Protein AF-A0A6A3IY07-F1 (afdb_monomer)

Secondary structure (DSSP, 8-state):
--------PPPPTT------HHHHHHHHHHHHHHHHTT----HHHHHTSTT-GGGTT-HHHHHHHHHHHHHHHHHHHHHHHHHHTT-PPPPHHHHHHHHHHHHHHHHHHHHHHHHHHHHHHHHHHHHHHHHHHHHHHHHHHHHHHHHHHHHHHHHHHHHHHHHHHHHHHHHHHHHHHHHHHHHHHHHHHHHHHHHHHHHHHHHHHHHHHHHHHHHHHHHHHHHHHHHHHHTTS--

Structure (mmCIF, N/CA/C/O backbone):
data_AF-A0A6A3IY07-F1
#
_entry.id   AF-A0A6A3IY07-F1
#
loop_
_atom_site.group_PDB
_atom_site.id
_atom_site.type_symbol
_atom_site.label_atom_id
_atom_site.label_alt_id
_atom_site.label_comp_id
_atom_site.label_asym_id
_atom_site.label_entity_id
_atom_site.label_seq_id
_atom_site.pdbx_PDB_ins_code
_atom_site.Cartn_x
_atom_site.Cartn_y
_atom_site.Cartn_z
_atom_site.occupancy
_atom_site.B_iso_or_equiv
_atom_site.auth_seq_id
_atom_site.auth_comp_id
_atom_site.auth_asym_id
_atom_site.auth_atom_id
_atom_site.pdbx_PDB_model_num
ATOM 1 N N . MET A 1 1 ? -24.218 -18.122 -49.625 1.00 41.34 1 MET A N 1
ATOM 2 C CA . MET A 1 1 ? -23.625 -17.189 -48.641 1.00 41.34 1 MET A CA 1
ATOM 3 C C . MET A 1 1 ? -23.404 -15.844 -49.320 1.00 41.34 1 MET A C 1
ATOM 5 O O . MET A 1 1 ? -22.608 -15.768 -50.244 1.00 41.34 1 MET A O 1
ATOM 9 N N . LYS A 1 2 ? -24.182 -14.811 -48.967 1.00 44.53 2 LYS A N 1
ATOM 10 C CA . LYS A 1 2 ? -24.020 -13.457 -49.525 1.00 44.53 2 LYS A CA 1
ATOM 11 C C . LYS A 1 2 ? -22.866 -12.767 -48.794 1.00 44.53 2 LYS A C 1
ATOM 13 O O . LYS A 1 2 ? -22.960 -12.545 -47.593 1.00 44.53 2 LYS A O 1
ATOM 18 N N . GLY A 1 3 ? -21.788 -12.464 -49.518 1.00 47.22 3 GLY A N 1
ATOM 19 C CA . GLY A 1 3 ? -20.646 -11.711 -49.005 1.00 47.22 3 GLY A CA 1
ATOM 20 C C . GLY A 1 3 ? -21.067 -10.300 -48.599 1.00 47.22 3 GLY A C 1
ATOM 21 O O . GLY A 1 3 ? -21.489 -9.504 -49.438 1.00 47.22 3 GLY A O 1
ATOM 22 N N . GLY A 1 4 ? -20.984 -10.010 -47.302 1.00 44.88 4 GLY A N 1
ATOM 23 C CA . GLY A 1 4 ? -21.231 -8.682 -46.758 1.00 44.88 4 GLY A CA 1
ATOM 24 C C . GLY A 1 4 ? -20.175 -7.697 -47.252 1.00 44.88 4 GLY A C 1
ATOM 25 O O . GLY A 1 4 ? -18.976 -7.911 -47.072 1.00 44.88 4 GLY A O 1
ATOM 26 N N . LYS A 1 5 ? -20.624 -6.605 -47.875 1.00 55.22 5 LYS A N 1
ATOM 27 C CA . LYS A 1 5 ? -19.784 -5.440 -48.166 1.00 55.22 5 LYS A CA 1
ATOM 28 C C . LYS A 1 5 ? -19.287 -4.873 -46.835 1.00 55.22 5 LYS A C 1
ATOM 30 O O . LYS A 1 5 ? -20.100 -4.468 -46.008 1.00 55.22 5 LYS A O 1
ATOM 35 N N . ARG A 1 6 ? -17.967 -4.842 -46.630 1.00 54.41 6 ARG A N 1
ATOM 36 C CA . ARG A 1 6 ? -17.357 -4.136 -45.497 1.00 54.41 6 ARG A CA 1
ATOM 37 C C . ARG A 1 6 ? -17.674 -2.650 -45.641 1.00 54.41 6 ARG A C 1
ATOM 39 O O . ARG A 1 6 ? -17.263 -2.016 -46.610 1.00 54.41 6 ARG A O 1
ATOM 46 N N . GLN A 1 7 ? -18.446 -2.117 -44.704 1.00 53.59 7 GLN A N 1
ATOM 47 C CA . GLN A 1 7 ? -18.697 -0.690 -44.596 1.00 53.59 7 GLN A CA 1
ATOM 48 C C . GLN A 1 7 ? -17.398 -0.040 -44.106 1.00 53.59 7 GLN A C 1
ATOM 50 O O . GLN A 1 7 ? -16.943 -0.322 -43.001 1.00 53.59 7 GLN A O 1
ATOM 55 N N . VAL A 1 8 ? -16.761 0.771 -44.956 1.00 50.94 8 VAL A N 1
ATOM 56 C CA . VAL A 1 8 ? -15.608 1.593 -44.567 1.00 50.94 8 VAL A CA 1
ATOM 57 C C . VAL A 1 8 ? -16.132 2.601 -43.543 1.00 50.94 8 VAL A C 1
ATOM 59 O O . VAL A 1 8 ? -16.950 3.459 -43.882 1.00 50.94 8 VAL A O 1
ATOM 62 N N . GLY A 1 9 ? -15.779 2.407 -42.272 1.00 53.50 9 GLY A N 1
ATOM 63 C CA . GLY A 1 9 ? -16.261 3.233 -41.169 1.00 53.50 9 GLY A CA 1
ATOM 64 C C . GLY A 1 9 ? -15.874 4.698 -41.370 1.00 53.50 9 GLY A C 1
ATOM 65 O O . GLY A 1 9 ? -14.751 4.998 -41.767 1.00 53.50 9 GLY A O 1
ATOM 66 N N . LYS A 1 10 ? -16.813 5.615 -41.114 1.00 59.75 10 LYS A N 1
ATOM 67 C CA . LYS A 1 10 ? -16.504 7.047 -41.005 1.00 59.75 10 LYS A CA 1
ATOM 68 C C . LYS A 1 10 ? -15.680 7.267 -39.732 1.00 59.75 10 LYS A C 1
ATOM 70 O O . LYS A 1 10 ? -16.022 6.695 -38.699 1.00 59.75 10 LYS A O 1
ATOM 75 N N . ARG A 1 11 ? -14.626 8.086 -39.821 1.00 61.28 11 ARG A N 1
ATOM 76 C CA . ARG A 1 11 ? -13.773 8.462 -38.680 1.00 61.28 11 ARG A CA 1
ATOM 77 C C . ARG A 1 11 ? -14.618 9.036 -37.543 1.00 61.28 11 ARG A C 1
ATOM 79 O O . ARG A 1 11 ? -15.567 9.784 -37.791 1.00 61.28 11 ARG A O 1
ATOM 86 N N . SER A 1 12 ? -14.271 8.672 -36.312 1.00 54.44 12 SER A N 1
ATOM 87 C CA . SER A 1 12 ? -14.876 9.260 -35.120 1.00 54.44 12 SER A CA 1
ATOM 88 C C . SER A 1 12 ? -14.315 10.672 -34.920 1.00 54.44 12 SER A C 1
ATOM 90 O O . SER A 1 12 ? -13.171 10.947 -35.279 1.00 54.44 12 SER A O 1
ATOM 92 N N . SER A 1 13 ? -15.094 11.593 -34.351 1.00 55.44 13 SER A N 1
ATOM 93 C CA . SER A 1 13 ? -14.688 12.996 -34.150 1.00 55.44 13 SER A CA 1
ATOM 94 C C . SER A 1 13 ? -13.501 13.191 -33.186 1.00 55.44 13 SER A C 1
ATOM 96 O O . SER A 1 13 ? -13.111 14.328 -32.940 1.00 55.44 13 SER A O 1
ATOM 98 N N . GLY A 1 14 ? -12.944 12.108 -32.627 1.00 55.06 14 GLY A N 1
ATOM 99 C CA . GLY A 1 14 ? -11.769 12.109 -31.750 1.00 55.06 14 GLY A CA 1
ATOM 100 C C . GLY A 1 14 ? -10.479 11.579 -32.390 1.00 55.06 14 GLY A C 1
ATOM 101 O O . GLY A 1 14 ? -9.423 11.661 -31.762 1.00 55.06 14 GLY A O 1
ATOM 102 N N . ASP A 1 15 ? -10.523 11.052 -33.619 1.00 62.88 15 ASP A N 1
ATOM 103 C CA . ASP A 1 15 ? -9.331 10.507 -34.278 1.00 62.88 15 ASP A CA 1
ATOM 104 C C . ASP A 1 15 ? -8.425 11.638 -34.780 1.00 62.88 15 ASP A C 1
ATOM 106 O O . ASP A 1 15 ? -8.825 12.431 -35.633 1.00 62.88 15 ASP A O 1
ATOM 110 N N . LYS A 1 16 ? -7.175 11.702 -34.305 1.00 70.38 16 LYS A N 1
ATOM 111 C CA . LYS A 1 16 ? -6.190 12.698 -34.764 1.00 70.38 16 LYS A CA 1
ATOM 112 C C . LYS A 1 16 ? -5.834 12.456 -36.235 1.00 70.38 16 LYS A C 1
ATOM 114 O O . LYS A 1 16 ? -5.633 11.316 -36.644 1.00 70.38 16 LYS A O 1
ATOM 119 N N . PHE A 1 17 ? -5.719 13.519 -37.031 1.00 73.44 17 PHE A N 1
ATOM 120 C CA . PHE A 1 17 ? -5.210 13.422 -38.401 1.00 73.44 17 PHE A CA 1
ATOM 121 C C . PHE A 1 17 ? -3.735 13.005 -38.351 1.00 73.44 17 PHE A C 1
ATOM 123 O O . PHE A 1 17 ? -2.871 13.783 -37.946 1.00 73.44 17 PHE A O 1
ATOM 130 N N . GLN A 1 18 ? -3.437 11.758 -38.709 1.00 79.75 18 GLN A N 1
ATOM 131 C CA . GLN A 1 18 ? -2.078 11.225 -38.757 1.00 79.75 18 GLN A CA 1
ATOM 132 C C . GLN A 1 18 ? -1.704 10.887 -40.194 1.00 79.75 18 GLN A C 1
ATOM 134 O O . GLN A 1 18 ? -2.526 10.400 -40.967 1.00 79.75 18 GLN A O 1
ATOM 139 N N . LEU A 1 19 ? -0.455 11.167 -40.551 1.00 81.38 19 LEU A N 1
ATOM 140 C CA . LEU A 1 19 ? 0.110 10.750 -41.823 1.00 81.38 19 LEU A CA 1
ATOM 141 C C . LEU A 1 19 ? 0.824 9.422 -41.600 1.00 81.38 19 LEU A C 1
ATOM 143 O O . LEU A 1 19 ? 1.686 9.316 -40.730 1.00 81.38 19 LEU A O 1
ATOM 147 N N . SER A 1 20 ? 0.464 8.405 -42.376 1.00 84.12 20 SER A N 1
ATOM 148 C CA . SER A 1 20 ? 1.274 7.192 -42.452 1.00 84.12 20 SER A CA 1
ATOM 149 C C . SER A 1 20 ? 2.607 7.495 -43.158 1.00 84.12 20 SER A C 1
ATOM 151 O O . SER A 1 20 ? 2.698 8.482 -43.897 1.00 84.12 20 SER A O 1
ATOM 153 N N . PRO A 1 21 ? 3.634 6.637 -43.011 1.00 84.19 21 PRO A N 1
ATOM 154 C CA . PRO A 1 21 ? 4.915 6.808 -43.703 1.00 84.19 21 PRO A CA 1
ATOM 155 C C . PRO A 1 21 ? 4.772 7.006 -45.222 1.00 84.19 21 PRO A C 1
ATOM 157 O O . PRO A 1 21 ? 5.344 7.932 -45.788 1.00 84.19 21 PRO A O 1
ATOM 160 N N . SER A 1 22 ? 3.905 6.224 -45.871 1.00 83.50 22 SER A N 1
ATOM 161 C CA . SER A 1 22 ? 3.616 6.356 -47.306 1.00 83.50 22 SER A CA 1
ATOM 162 C C . SER A 1 22 ? 2.928 7.675 -47.682 1.00 83.50 22 SER A C 1
ATOM 164 O O . SER A 1 22 ? 3.114 8.186 -48.785 1.00 83.50 22 SER A O 1
ATOM 166 N N . LEU A 1 23 ? 2.137 8.266 -46.779 1.00 86.38 23 LEU A N 1
ATOM 167 C CA . LEU A 1 23 ? 1.541 9.584 -47.005 1.00 86.38 23 LEU A CA 1
ATOM 168 C C . LEU A 1 23 ? 2.558 10.704 -46.822 1.00 86.38 23 LEU A C 1
ATOM 170 O O . LEU A 1 23 ? 2.500 11.687 -47.560 1.00 86.38 23 LEU A O 1
ATOM 174 N N . PHE A 1 24 ? 3.514 10.549 -45.904 1.00 87.94 24 PHE A N 1
ATOM 175 C CA . PHE A 1 24 ? 4.626 11.488 -45.775 1.00 87.94 24 PHE A CA 1
ATOM 176 C C . PHE A 1 24 ? 5.464 11.569 -47.051 1.00 87.94 24 PHE A C 1
ATOM 178 O O . PHE A 1 24 ? 5.826 12.675 -47.439 1.00 87.94 24 PHE A O 1
ATOM 185 N N . GLU A 1 25 ? 5.709 10.454 -47.742 1.00 87.69 25 GLU A N 1
ATOM 186 C CA . GLU A 1 25 ? 6.426 10.448 -49.027 1.00 87.69 25 GLU A CA 1
ATOM 187 C C . GLU A 1 25 ? 5.684 11.256 -50.100 1.00 87.69 25 GLU A C 1
ATOM 189 O O . GLU A 1 25 ? 6.234 12.186 -50.693 1.00 87.69 25 GLU A O 1
ATOM 194 N N . VAL A 1 26 ? 4.388 10.983 -50.287 1.00 88.44 26 VAL A N 1
ATOM 195 C CA . VAL A 1 26 ? 3.561 11.708 -51.265 1.00 88.44 26 VAL A CA 1
ATOM 196 C C . VAL A 1 26 ? 3.466 13.196 -50.909 1.00 88.44 26 VAL A C 1
ATOM 198 O O . VAL A 1 26 ? 3.469 14.053 -51.798 1.00 88.44 26 VAL A O 1
ATOM 201 N N . PHE A 1 27 ? 3.398 13.531 -49.619 1.00 90.50 27 PHE A N 1
ATOM 202 C CA . PHE A 1 27 ? 3.428 14.918 -49.166 1.00 90.50 27 PHE A CA 1
ATOM 203 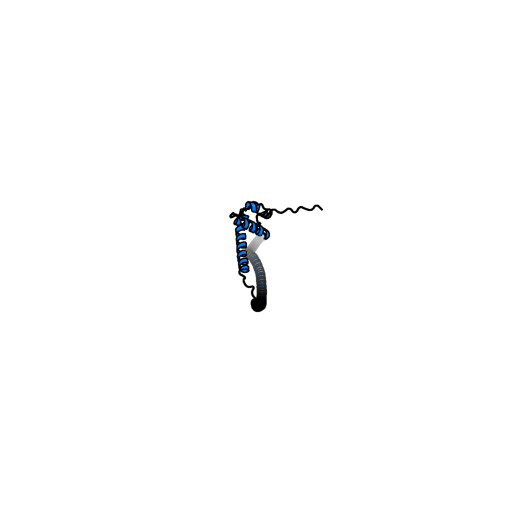C C . PHE A 1 27 ? 4.795 15.560 -49.439 1.00 90.50 27 PHE A C 1
ATOM 205 O O . PHE A 1 27 ? 4.846 16.659 -49.987 1.00 90.50 27 PHE A O 1
ATOM 212 N N . ALA A 1 28 ? 5.901 14.879 -49.138 1.00 91.00 28 ALA A N 1
ATOM 213 C CA . ALA A 1 28 ? 7.256 15.358 -49.400 1.00 91.00 28 ALA A CA 1
ATOM 214 C C . ALA A 1 28 ? 7.456 15.701 -50.880 1.00 91.00 28 ALA A C 1
ATOM 216 O O . ALA A 1 28 ? 7.975 16.773 -51.195 1.00 91.00 28 ALA A O 1
ATOM 217 N N . ASP A 1 29 ? 6.975 14.855 -51.791 1.00 90.75 29 ASP A N 1
ATOM 218 C CA . ASP A 1 29 ? 7.074 15.090 -53.232 1.00 90.75 29 ASP A CA 1
ATOM 219 C C . ASP A 1 29 ? 6.251 16.296 -53.687 1.00 90.75 29 ASP A C 1
ATOM 221 O O . ASP A 1 29 ? 6.720 17.126 -54.470 1.00 90.75 29 ASP A O 1
ATOM 225 N N . ARG A 1 30 ? 5.030 16.445 -53.163 1.00 89.38 30 ARG A N 1
ATOM 226 C CA . ARG A 1 30 ? 4.169 17.603 -53.449 1.00 89.38 30 ARG A CA 1
ATOM 227 C C . ARG A 1 30 ? 4.746 18.892 -52.879 1.00 89.38 30 ARG A C 1
ATOM 229 O O . ARG A 1 30 ? 4.717 19.923 -53.550 1.00 89.38 30 ARG A O 1
ATOM 236 N N . TYR A 1 31 ? 5.305 18.821 -51.677 1.00 91.44 31 TYR A N 1
ATOM 237 C CA . TYR A 1 31 ? 6.001 19.916 -51.022 1.00 91.44 31 TYR A CA 1
ATOM 238 C C . TYR A 1 31 ? 7.234 20.345 -51.826 1.00 91.44 31 TYR A C 1
ATOM 240 O O . TYR A 1 31 ? 7.384 21.526 -52.141 1.00 91.44 31 TYR A O 1
ATOM 248 N N . ARG A 1 32 ? 8.068 19.387 -52.247 1.00 90.62 32 ARG A N 1
ATOM 249 C CA . ARG A 1 32 ? 9.242 19.623 -53.097 1.00 90.62 32 ARG A CA 1
ATOM 250 C C . ARG A 1 32 ? 8.844 20.246 -54.435 1.00 90.62 32 ARG A C 1
ATOM 252 O O . ARG A 1 32 ? 9.410 21.263 -54.821 1.00 90.62 32 ARG A O 1
ATOM 259 N N . ALA A 1 33 ? 7.832 19.700 -55.109 1.00 90.94 33 ALA A N 1
ATOM 260 C CA . ALA A 1 33 ? 7.342 20.225 -56.384 1.00 90.94 33 ALA A CA 1
ATOM 261 C C . ALA A 1 33 ? 6.811 21.665 -56.266 1.00 90.94 33 ALA A C 1
ATOM 263 O O . ALA A 1 33 ? 7.105 22.500 -57.120 1.00 90.94 33 ALA A O 1
ATOM 264 N N . ALA A 1 34 ? 6.070 21.979 -55.197 1.00 91.62 34 ALA A N 1
ATOM 265 C CA . ALA A 1 34 ? 5.580 23.332 -54.942 1.00 91.62 34 ALA A CA 1
ATOM 266 C C . ALA A 1 34 ? 6.733 24.318 -54.704 1.00 91.62 34 ALA A C 1
ATOM 268 O O . ALA A 1 34 ? 6.764 25.389 -55.313 1.00 91.62 34 ALA A O 1
ATOM 269 N N . ARG A 1 35 ? 7.723 23.933 -53.887 1.00 90.19 35 ARG A N 1
ATOM 270 C CA . ARG A 1 35 ? 8.909 24.758 -53.614 1.00 90.19 35 ARG A CA 1
ATOM 271 C C . ARG A 1 35 ? 9.765 24.982 -54.858 1.00 90.19 35 ARG A C 1
ATOM 273 O O . ARG A 1 35 ? 10.161 26.119 -55.092 1.00 90.19 35 ARG A O 1
ATOM 280 N N . ASN A 1 36 ? 9.964 23.956 -55.686 1.00 91.50 36 ASN A N 1
ATOM 281 C CA . ASN A 1 36 ? 10.674 24.071 -56.966 1.00 91.50 36 ASN A CA 1
ATOM 282 C C . ASN A 1 36 ? 9.962 25.016 -57.945 1.00 91.50 36 ASN A C 1
ATOM 284 O O . ASN A 1 36 ? 10.606 25.673 -58.753 1.00 91.50 36 ASN A O 1
ATOM 288 N N . ALA A 1 37 ? 8.635 25.111 -57.859 1.00 92.44 37 ALA A N 1
ATOM 289 C CA . ALA A 1 37 ? 7.838 26.056 -58.634 1.00 92.44 37 ALA A CA 1
ATOM 290 C C . ALA A 1 37 ? 7.717 27.445 -57.975 1.00 92.44 37 ALA A C 1
ATOM 292 O O . ALA A 1 37 ? 6.937 28.267 -58.455 1.00 92.44 37 ALA A O 1
ATOM 293 N N . HIS A 1 38 ? 8.431 27.697 -56.869 1.00 89.88 38 HIS A N 1
ATOM 294 C CA . HIS A 1 38 ? 8.332 28.906 -56.042 1.00 89.88 38 HIS A CA 1
ATOM 295 C C . HIS A 1 38 ? 6.897 29.232 -55.587 1.00 89.88 38 HIS A C 1
ATOM 297 O O . HIS A 1 38 ? 6.496 30.392 -55.508 1.00 89.88 38 HIS A O 1
ATOM 303 N N . LYS A 1 39 ? 6.108 28.197 -55.277 1.00 91.56 39 LYS A N 1
ATOM 304 C CA . LYS A 1 39 ? 4.710 28.299 -54.833 1.00 91.56 39 LYS A CA 1
ATOM 305 C C . LYS A 1 39 ? 4.496 27.613 -53.481 1.00 91.56 39 LYS A C 1
ATOM 307 O O . LYS A 1 39 ? 5.292 26.781 -53.044 1.00 91.56 39 LYS A O 1
ATOM 312 N N . GLY A 1 40 ? 3.404 27.977 -52.808 1.00 86.94 40 GLY A N 1
ATOM 313 C CA . GLY A 1 40 ? 2.905 27.247 -51.640 1.00 86.94 40 GLY A CA 1
ATOM 314 C C . GLY A 1 40 ? 2.283 25.906 -52.037 1.00 86.94 40 GLY A C 1
ATOM 315 O O . GLY A 1 40 ? 1.873 25.723 -53.185 1.00 86.94 40 GLY A O 1
ATOM 316 N N . VAL A 1 41 ? 2.211 24.965 -51.093 1.00 89.19 41 VAL A N 1
ATOM 317 C CA . VAL A 1 41 ? 1.507 23.695 -51.319 1.00 89.19 41 VAL A CA 1
ATOM 318 C C . VAL A 1 41 ? 0.008 23.962 -51.413 1.00 89.19 41 VAL A C 1
ATOM 320 O O . VAL A 1 41 ? -0.580 24.608 -50.548 1.00 89.19 41 VAL A O 1
ATOM 323 N N . ASP A 1 42 ? -0.610 23.445 -52.469 1.00 89.25 42 ASP A N 1
ATOM 324 C CA . ASP A 1 42 ? -2.056 23.481 -52.655 1.00 89.25 42 ASP A CA 1
ATOM 325 C C . ASP A 1 42 ? -2.712 22.382 -51.803 1.00 89.25 42 ASP A C 1
ATOM 327 O O . ASP A 1 42 ? -2.877 21.239 -52.238 1.00 89.25 42 ASP A O 1
ATOM 331 N N . TYR A 1 43 ? -3.028 22.724 -50.552 1.00 87.81 43 TYR A N 1
ATOM 332 C CA . TYR A 1 43 ? -3.605 21.802 -49.568 1.00 87.81 43 TYR A CA 1
ATOM 333 C C . TYR A 1 43 ? -4.997 21.300 -49.950 1.00 87.81 43 TYR A C 1
ATOM 335 O O . TYR A 1 43 ? -5.331 20.157 -49.654 1.00 87.81 43 TYR A O 1
ATOM 343 N N . GLN A 1 44 ? -5.777 22.117 -50.657 1.00 84.25 44 GLN A N 1
ATOM 344 C CA . GLN A 1 44 ? -7.108 21.750 -51.135 1.00 84.25 44 GLN A CA 1
ATOM 345 C C . GLN A 1 44 ? -7.019 20.711 -52.257 1.00 84.25 44 GLN A C 1
ATOM 347 O O . GLN A 1 44 ? -7.758 19.724 -52.304 1.00 84.25 44 GLN A O 1
ATOM 352 N N . ARG A 1 45 ? -6.057 20.881 -53.165 1.00 84.81 45 ARG A N 1
ATOM 353 C CA . ARG A 1 45 ? -5.781 19.869 -54.182 1.00 84.81 45 ARG A CA 1
ATOM 354 C C . ARG A 1 45 ? -5.120 18.624 -53.594 1.00 84.81 45 ARG A C 1
ATOM 356 O O . ARG A 1 45 ? -5.360 17.529 -54.093 1.00 84.81 45 ARG A O 1
ATOM 363 N N . LEU A 1 46 ? -4.309 18.763 -52.545 1.00 83.88 46 LEU A N 1
ATOM 364 C CA . LEU A 1 46 ? -3.701 17.632 -51.845 1.00 83.88 46 LEU A CA 1
ATOM 365 C C . LEU A 1 46 ? -4.769 16.770 -51.157 1.00 83.88 46 LEU A C 1
ATOM 367 O O . LEU A 1 46 ? -4.798 15.562 -51.389 1.00 83.88 46 LEU A O 1
ATOM 371 N N . SER A 1 47 ? -5.684 17.389 -50.405 1.00 81.44 47 SER A N 1
ATOM 372 C CA . SER A 1 47 ? -6.755 16.723 -49.645 1.00 81.44 47 SER A CA 1
ATOM 373 C C . SER A 1 47 ? -7.790 16.007 -50.524 1.00 81.44 47 SER A C 1
ATOM 375 O O . SER A 1 47 ? -8.500 15.109 -50.076 1.00 81.44 47 SER A O 1
ATOM 377 N N . THR A 1 48 ? -7.867 16.373 -51.805 1.00 80.00 48 THR A N 1
ATOM 3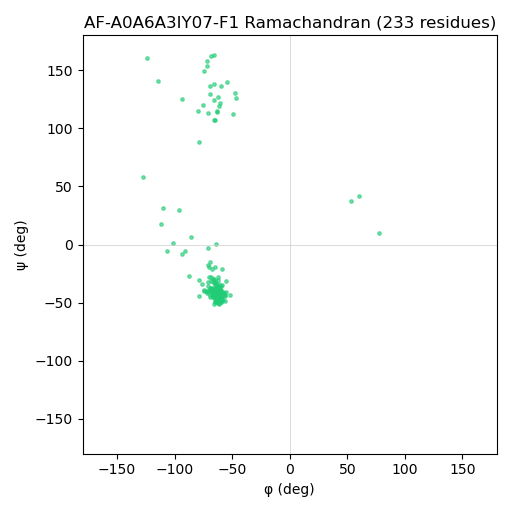78 C CA . THR A 1 48 ? -8.753 15.737 -52.791 1.00 80.00 48 THR A CA 1
ATOM 379 C C . THR A 1 48 ? -8.101 14.570 -53.534 1.00 80.00 48 THR A C 1
ATOM 381 O O . THR A 1 48 ? -8.777 13.868 -54.291 1.00 80.00 48 THR A O 1
ATOM 384 N N . THR A 1 49 ? -6.807 14.311 -53.315 1.00 81.50 49 THR A N 1
ATOM 385 C CA . THR A 1 49 ? -6.138 13.141 -53.893 1.00 81.50 49 THR A CA 1
ATOM 386 C C . THR A 1 49 ? -6.591 11.840 -53.230 1.00 81.50 49 THR A C 1
ATOM 388 O O . THR A 1 49 ? -6.959 11.805 -52.059 1.00 81.50 49 THR A O 1
ATOM 391 N N . LYS A 1 50 ? -6.505 10.729 -53.975 1.00 81.25 50 LYS A N 1
ATOM 392 C CA . LYS A 1 50 ? -6.887 9.388 -53.493 1.00 81.25 50 LYS A CA 1
ATOM 393 C C . LYS A 1 50 ? -6.105 8.924 -52.258 1.00 81.25 50 LYS A C 1
ATOM 395 O O . LYS A 1 50 ? -6.577 8.041 -51.559 1.00 81.25 50 LYS A O 1
ATOM 400 N N . ASN A 1 51 ? -4.936 9.511 -52.011 1.00 79.75 51 ASN A N 1
ATOM 401 C CA . ASN A 1 51 ? -4.067 9.144 -50.899 1.00 79.75 51 ASN A CA 1
ATOM 402 C C . ASN A 1 51 ? -4.434 9.920 -49.619 1.00 79.75 51 ASN A C 1
ATOM 404 O O . ASN A 1 51 ? -4.243 9.415 -48.526 1.00 79.75 51 ASN A O 1
ATOM 408 N N . PHE A 1 52 ? -5.019 11.116 -49.731 1.00 81.44 52 PHE A N 1
ATOM 409 C CA . PHE A 1 52 ? -5.320 11.997 -48.592 1.00 81.44 52 PHE A CA 1
ATOM 410 C C . PHE A 1 52 ? -6.824 12.108 -48.323 1.00 81.44 52 PHE A C 1
ATOM 412 O O . PHE A 1 52 ? -7.302 13.141 -47.857 1.00 81.44 52 PHE A O 1
ATOM 419 N N . THR A 1 53 ? -7.590 11.048 -48.597 1.00 80.25 53 THR A N 1
ATOM 420 C CA . THR A 1 53 ? -9.053 11.047 -48.414 1.00 80.25 53 THR A CA 1
ATOM 421 C C . THR A 1 53 ? -9.472 11.425 -47.000 1.00 80.25 53 THR A C 1
ATOM 423 O O . THR A 1 53 ? -10.504 12.067 -46.822 1.00 80.25 53 THR A O 1
ATOM 426 N N . ASP A 1 54 ? -8.643 11.083 -46.016 1.00 79.38 54 ASP A N 1
ATOM 427 C CA . ASP A 1 54 ? -8.891 11.364 -44.604 1.00 79.38 54 ASP A CA 1
ATOM 428 C C . ASP A 1 54 ? -8.762 12.844 -44.253 1.00 79.38 54 ASP A C 1
ATOM 430 O O . ASP A 1 54 ? -9.279 13.246 -43.218 1.00 79.38 54 ASP A O 1
ATOM 434 N N . PHE A 1 55 ? -8.118 13.642 -45.110 1.00 79.69 55 PHE A N 1
ATOM 435 C CA . PHE A 1 55 ? -7.907 15.084 -44.960 1.00 79.69 55 PHE A CA 1
ATOM 436 C C . PHE A 1 55 ? -8.878 15.924 -45.802 1.00 79.69 55 PHE A C 1
ATOM 438 O O . PHE A 1 55 ? -8.794 17.153 -45.803 1.00 79.69 55 PHE A O 1
ATOM 445 N N . LYS A 1 56 ? -9.796 15.290 -46.541 1.00 84.31 56 LYS A N 1
ATOM 446 C CA . LYS A 1 56 ? -10.726 15.978 -47.444 1.00 84.31 56 LYS A CA 1
ATOM 447 C C . LYS A 1 56 ? -11.624 16.961 -46.679 1.00 84.31 56 LYS A C 1
ATOM 449 O O . LYS A 1 56 ? -12.380 16.538 -45.810 1.00 84.31 56 LYS A O 1
ATOM 454 N N . GLY A 1 57 ? -11.581 18.246 -47.046 1.00 80.50 57 GLY A N 1
ATOM 455 C CA . GLY A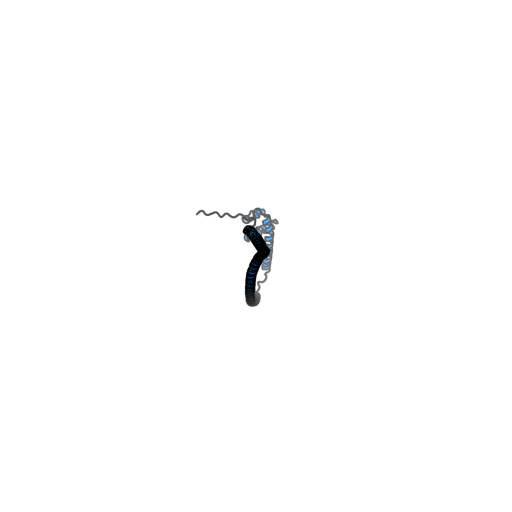 1 57 ? -12.313 19.321 -46.358 1.00 80.50 57 GLY A CA 1
ATOM 456 C C . GLY A 1 57 ? -11.669 19.789 -45.046 1.00 80.50 57 GLY A C 1
ATOM 457 O O . GLY A 1 57 ? -12.298 20.522 -44.289 1.00 80.50 57 GLY A O 1
ATOM 458 N N . HIS A 1 58 ? -10.441 19.338 -44.767 1.00 83.50 58 HIS A N 1
ATOM 459 C CA . HIS A 1 58 ? -9.643 19.686 -43.592 1.00 83.50 58 HIS A CA 1
ATOM 460 C C . HIS A 1 58 ? -8.250 20.174 -44.031 1.00 83.50 58 HIS A C 1
ATOM 462 O O . HIS A 1 58 ? -7.204 19.610 -43.692 1.00 83.50 58 HIS A O 1
ATOM 468 N N . GLU A 1 59 ? -8.223 21.227 -44.848 1.00 82.44 59 GLU A N 1
ATOM 469 C CA . GLU A 1 59 ? -6.997 21.782 -45.434 1.00 82.44 59 GLU A CA 1
ATOM 470 C C . GLU A 1 59 ? -6.053 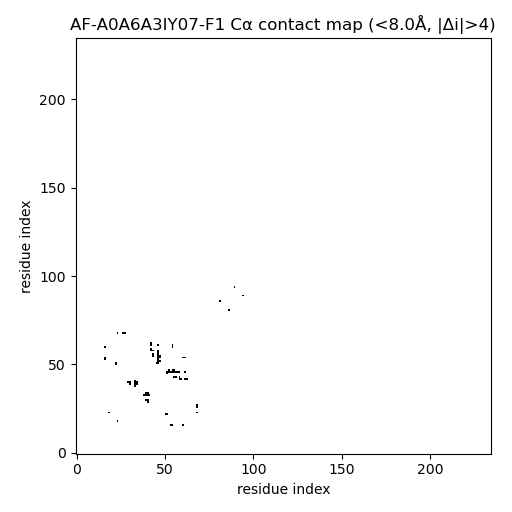22.369 -44.377 1.00 82.44 59 GLU A C 1
ATOM 472 O O . GLU A 1 59 ? -4.833 22.310 -44.534 1.00 82.44 59 GLU A O 1
ATOM 477 N N . GLU A 1 60 ? -6.601 22.914 -43.291 1.00 82.50 60 GLU A N 1
ATOM 478 C CA . GLU A 1 60 ? -5.816 23.467 -42.183 1.00 82.50 60 GLU A CA 1
ATOM 479 C C . GLU A 1 60 ? -5.043 22.379 -41.428 1.00 82.50 60 GLU A C 1
ATOM 481 O O . GLU A 1 60 ? -3.871 22.572 -41.112 1.00 82.50 60 GLU A O 1
ATOM 486 N N . GLU A 1 61 ? -5.638 21.197 -41.252 1.00 84.94 61 GLU A N 1
ATOM 487 C CA . GLU A 1 61 ? -4.967 20.024 -40.674 1.00 84.94 61 GLU A CA 1
ATOM 488 C C . GLU A 1 61 ? -3.839 19.525 -41.587 1.00 84.94 61 GLU A C 1
ATOM 490 O O . GLU A 1 61 ? -2.743 19.199 -41.131 1.00 84.94 61 GLU A O 1
ATOM 495 N N . SER A 1 62 ? -4.057 19.551 -42.908 1.00 82.00 62 SER A N 1
ATOM 496 C CA . SER A 1 62 ? -3.003 19.242 -43.889 1.00 82.00 62 SER A CA 1
ATOM 497 C C . SER A 1 62 ? -1.855 20.255 -43.828 1.00 82.00 62 SER A C 1
ATOM 499 O O . SER A 1 62 ? -0.687 19.884 -43.937 1.00 82.00 62 SER A O 1
ATOM 501 N N . ARG A 1 63 ? -2.173 21.539 -43.621 1.00 85.25 63 ARG A N 1
ATOM 502 C CA . ARG A 1 63 ? -1.182 22.608 -43.459 1.00 85.25 63 ARG A CA 1
ATOM 503 C C . ARG A 1 63 ? -0.396 22.459 -42.158 1.00 85.25 63 ARG A C 1
ATOM 505 O O . ARG A 1 63 ? 0.817 22.640 -42.173 1.00 85.25 63 ARG A O 1
ATOM 512 N N . ALA A 1 64 ? -1.042 22.087 -41.055 1.00 87.12 64 ALA A N 1
ATOM 513 C CA . ALA A 1 64 ? -0.367 21.838 -39.779 1.00 87.12 64 ALA A CA 1
ATOM 514 C C . ALA A 1 64 ? 0.695 20.729 -39.899 1.00 87.12 64 ALA A C 1
ATOM 516 O O . ALA A 1 64 ? 1.785 20.831 -39.330 1.00 87.12 64 ALA A O 1
ATOM 517 N N . LYS A 1 65 ? 0.429 19.716 -40.730 1.00 87.56 65 LYS A N 1
ATOM 518 C CA . LYS A 1 65 ? 1.375 18.637 -41.037 1.00 87.56 65 LYS A CA 1
ATOM 519 C C . LYS A 1 65 ? 2.590 19.052 -41.876 1.00 87.56 65 LYS A C 1
ATOM 521 O O . LYS A 1 65 ? 3.583 18.328 -41.883 1.00 87.56 65 LYS A O 1
ATOM 526 N N . GLU A 1 66 ? 2.581 20.227 -42.511 1.00 88.88 66 GLU A N 1
ATOM 527 C CA . GLU A 1 66 ? 3.763 20.779 -43.199 1.00 88.88 66 GLU A CA 1
ATOM 528 C C . GLU A 1 66 ? 4.937 20.973 -42.225 1.00 88.88 66 GLU A C 1
ATOM 530 O O . GLU A 1 66 ? 6.096 20.783 -42.592 1.00 88.88 66 GLU A O 1
ATOM 535 N N . LEU A 1 67 ? 4.647 21.351 -40.977 1.00 87.69 67 LEU A N 1
ATOM 536 C CA . LEU A 1 67 ? 5.664 21.603 -39.954 1.00 87.69 67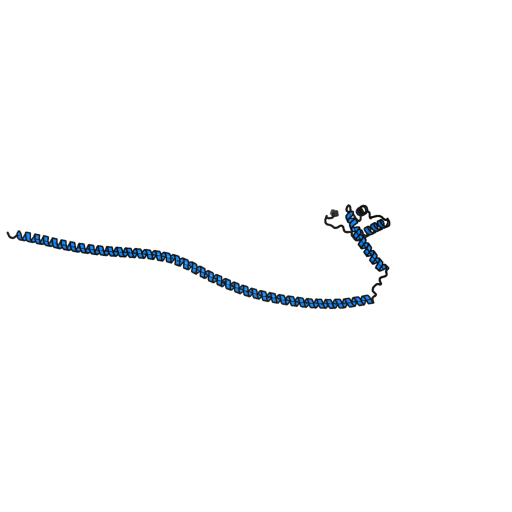 LEU A CA 1
ATOM 537 C C . LEU A 1 67 ? 6.347 20.295 -39.527 1.00 87.69 67 LEU A C 1
ATOM 539 O O . LEU A 1 67 ? 7.573 20.223 -39.476 1.00 87.69 67 LEU A O 1
ATOM 543 N N . GLU A 1 68 ? 5.556 19.240 -39.330 1.00 89.44 68 GLU A N 1
ATOM 544 C CA . GLU A 1 68 ? 6.032 17.881 -39.047 1.00 89.44 68 GLU A CA 1
ATOM 545 C C . GLU A 1 68 ? 6.876 17.327 -40.210 1.00 89.44 68 GLU A C 1
ATOM 547 O O . GLU A 1 68 ? 7.987 16.838 -40.000 1.00 89.44 68 GLU A O 1
ATOM 552 N N . LEU A 1 69 ? 6.410 17.513 -41.451 1.00 90.31 69 LEU A N 1
ATOM 553 C CA . LEU A 1 69 ? 7.149 17.145 -42.659 1.00 90.31 69 LEU A CA 1
ATOM 554 C C . LEU A 1 69 ? 8.500 17.875 -42.761 1.00 90.31 69 LEU A C 1
ATOM 556 O O . LEU A 1 69 ? 9.512 17.256 -43.084 1.00 90.31 69 LEU A O 1
ATOM 560 N N . LYS A 1 70 ? 8.547 19.182 -42.472 1.00 90.12 70 LYS A N 1
ATOM 561 C CA . LYS A 1 70 ? 9.797 19.963 -42.493 1.00 90.12 70 LYS A CA 1
ATOM 562 C C . LYS A 1 70 ? 10.815 19.452 -41.481 1.00 90.12 70 LYS A C 1
ATOM 564 O O . LYS A 1 70 ? 11.989 19.351 -41.826 1.00 90.12 70 LYS A O 1
ATOM 569 N N . VAL A 1 71 ? 10.381 19.123 -40.263 1.00 92.25 71 VAL A N 1
ATOM 570 C CA . VAL A 1 71 ? 11.267 18.564 -39.230 1.00 92.25 71 VAL A CA 1
ATOM 571 C C . VAL A 1 71 ? 11.864 17.239 -39.699 1.00 92.25 71 VAL A C 1
ATOM 573 O O . VAL A 1 71 ? 13.072 17.044 -39.580 1.00 92.25 71 VAL A O 1
ATOM 576 N N . LEU A 1 72 ? 11.049 16.354 -40.279 1.00 90.81 72 LEU A N 1
ATOM 577 C CA . LEU A 1 72 ? 11.526 15.081 -40.827 1.00 90.81 72 LEU A CA 1
ATOM 578 C C . LEU A 1 72 ? 12.531 15.285 -41.967 1.00 90.81 72 LEU A C 1
ATOM 580 O O . LEU A 1 72 ? 13.598 14.679 -41.949 1.00 90.81 72 LEU A O 1
ATOM 584 N N . LEU A 1 73 ? 12.244 16.185 -42.913 1.00 90.38 73 LEU A N 1
ATOM 585 C CA . LEU A 1 73 ? 13.159 16.494 -44.018 1.00 90.38 73 LEU A CA 1
ATOM 586 C C . LEU A 1 73 ? 14.481 17.107 -43.536 1.00 90.38 73 LEU A C 1
ATOM 588 O O . LEU A 1 73 ? 15.532 16.790 -44.085 1.00 90.38 73 LEU A O 1
ATOM 592 N N . MET A 1 74 ? 14.452 17.965 -42.511 1.00 91.62 74 MET A N 1
ATOM 593 C CA . MET A 1 74 ? 15.670 18.521 -41.912 1.00 91.62 74 MET A CA 1
ATOM 594 C C . MET A 1 74 ? 16.512 17.446 -41.222 1.00 91.62 74 MET A C 1
ATOM 596 O O . MET A 1 74 ? 17.730 17.450 -41.381 1.00 91.62 74 MET A O 1
ATOM 600 N N . LYS A 1 75 ? 15.878 16.517 -40.495 1.00 92.12 75 LYS A N 1
ATOM 601 C CA . LYS A 1 75 ? 16.571 15.374 -39.882 1.00 92.12 75 LYS A CA 1
ATOM 602 C C . LYS A 1 75 ? 17.206 14.474 -40.939 1.00 92.12 75 LYS A C 1
ATOM 604 O O . LYS A 1 75 ? 18.394 14.202 -40.846 1.00 92.12 75 LYS A O 1
ATOM 609 N N . ALA A 1 76 ? 16.450 14.106 -41.972 1.00 88.06 76 ALA A N 1
ATOM 610 C CA . ALA A 1 76 ? 16.958 13.293 -43.074 1.00 88.06 76 ALA A CA 1
ATOM 611 C C . ALA A 1 76 ? 18.115 13.985 -43.815 1.00 88.06 76 ALA A C 1
ATOM 613 O O . ALA A 1 76 ? 19.081 13.338 -44.199 1.00 88.06 76 ALA A O 1
ATOM 614 N N . LEU A 1 77 ? 18.064 15.313 -43.979 1.00 88.31 77 LEU A N 1
ATOM 615 C CA . LEU A 1 77 ? 19.169 16.077 -44.562 1.00 88.31 77 LEU A CA 1
ATOM 616 C C . LEU A 1 77 ? 20.415 16.079 -43.665 1.00 88.31 77 LEU A C 1
ATOM 618 O O . LEU A 1 77 ? 21.527 16.029 -44.181 1.00 88.31 77 LEU A O 1
ATOM 622 N N . ALA A 1 78 ? 20.249 16.179 -42.345 1.00 87.56 78 ALA A N 1
ATOM 623 C CA . ALA A 1 78 ? 21.362 16.093 -41.403 1.00 87.56 78 ALA A CA 1
ATOM 624 C C . ALA A 1 78 ? 22.010 14.701 -41.440 1.00 87.56 78 ALA A C 1
ATOM 626 O O . ALA A 1 78 ? 23.223 14.608 -41.579 1.00 87.56 78 ALA A O 1
ATOM 627 N N . GLU A 1 79 ? 21.201 13.644 -41.422 1.00 85.50 79 GLU A N 1
ATOM 628 C CA . GLU A 1 79 ? 21.658 12.258 -41.551 1.00 85.50 79 GLU A CA 1
ATOM 629 C C . GLU A 1 79 ? 22.382 12.018 -42.884 1.00 85.50 79 GLU A C 1
ATOM 631 O O . GLU A 1 79 ? 23.498 11.508 -42.899 1.00 85.50 79 GLU A O 1
ATOM 636 N N . GLN A 1 80 ? 21.820 12.493 -44.001 1.00 82.69 80 GLN A N 1
ATOM 637 C CA . GLN A 1 80 ? 22.476 12.416 -45.307 1.00 82.69 80 GLN A CA 1
ATOM 638 C C . GLN A 1 80 ? 23.808 13.172 -45.322 1.00 82.69 80 GLN A C 1
ATOM 640 O O . GLN A 1 80 ? 24.782 12.674 -45.869 1.00 82.69 80 GLN A O 1
ATOM 645 N N . ARG A 1 81 ? 23.888 14.351 -44.692 1.00 82.75 81 ARG A N 1
ATOM 646 C CA . ARG A 1 81 ? 25.151 15.095 -44.566 1.00 82.75 81 ARG A CA 1
ATOM 647 C C . ARG A 1 81 ? 26.178 14.360 -43.715 1.00 82.75 81 ARG A C 1
ATOM 649 O O . ARG A 1 81 ? 27.358 14.484 -44.006 1.00 82.75 81 ARG A O 1
ATOM 656 N N . GLU A 1 82 ? 25.767 13.622 -42.686 1.00 81.94 82 GLU A N 1
ATOM 657 C CA . GLU A 1 82 ? 26.682 12.775 -41.909 1.00 81.94 82 GLU A CA 1
ATOM 658 C C . GLU A 1 82 ? 27.227 11.611 -42.746 1.00 81.94 82 GLU A C 1
ATOM 660 O O . GLU A 1 82 ? 28.414 11.292 -42.646 1.00 81.94 82 GLU A O 1
ATOM 665 N N . ILE A 1 83 ? 26.386 11.027 -43.606 1.00 79.12 83 ILE A N 1
ATOM 666 C CA . ILE A 1 83 ? 26.787 9.993 -44.569 1.00 79.12 83 ILE A CA 1
ATOM 667 C C . ILE A 1 83 ? 27.747 10.580 -45.615 1.00 79.12 83 ILE A C 1
ATOM 669 O O . ILE A 1 83 ? 28.836 10.045 -45.817 1.00 79.12 83 ILE A O 1
ATOM 673 N N . ASP A 1 84 ? 27.382 11.702 -46.240 1.00 79.50 84 ASP A N 1
ATOM 674 C CA . ASP A 1 84 ? 28.164 12.371 -47.290 1.00 79.50 84 ASP A CA 1
ATOM 675 C C . ASP A 1 84 ? 29.490 12.937 -46.756 1.00 79.50 84 ASP A C 1
ATOM 677 O O . ASP A 1 84 ? 30.492 12.956 -47.470 1.00 79.50 84 ASP A O 1
ATOM 681 N N . ALA A 1 85 ? 29.521 13.378 -45.492 1.00 76.25 85 ALA A N 1
ATOM 682 C CA . ALA A 1 85 ? 30.740 13.793 -44.798 1.00 76.25 85 ALA A CA 1
ATOM 683 C C . ALA A 1 85 ? 31.667 12.613 -44.460 1.00 76.25 85 ALA A C 1
ATOM 685 O O . ALA A 1 85 ? 32.753 12.834 -43.925 1.00 76.25 85 ALA A O 1
ATOM 68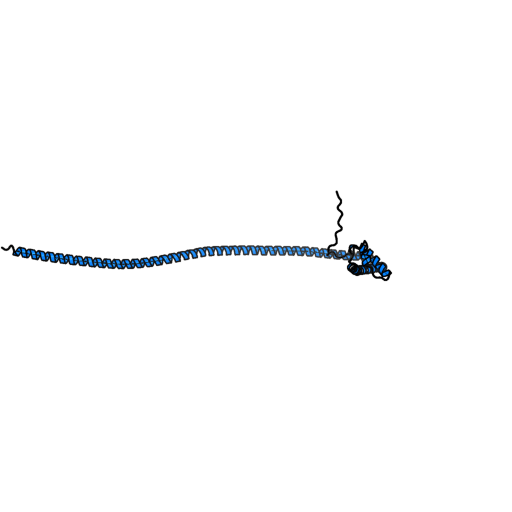6 N N . GLY A 1 86 ? 31.255 11.375 -44.757 1.00 65.88 86 GLY A N 1
ATOM 687 C CA . GLY A 1 86 ? 32.067 10.186 -44.558 1.00 65.88 86 GLY A CA 1
ATOM 688 C C . GLY A 1 86 ? 32.447 9.992 -43.097 1.00 65.88 86 GLY A C 1
ATOM 689 O O . GLY A 1 86 ? 33.603 9.672 -42.821 1.00 65.88 86 GLY A O 1
ATOM 690 N N . LYS A 1 87 ? 31.509 10.218 -42.159 1.00 66.06 87 LYS A N 1
ATOM 691 C CA . LYS A 1 87 ? 31.714 9.904 -40.737 1.00 66.06 87 LYS A CA 1
ATOM 692 C C . LYS A 1 87 ? 32.252 8.466 -40.672 1.00 66.06 87 LYS A C 1
ATOM 694 O O . LYS A 1 87 ? 31.531 7.555 -41.087 1.00 66.06 87 LYS A O 1
ATOM 699 N N . PRO A 1 88 ? 33.516 8.244 -40.266 1.00 61.94 88 PRO A N 1
ATOM 700 C CA . PRO A 1 88 ? 34.110 6.925 -40.382 1.00 61.94 88 PRO A CA 1
ATOM 701 C C . PRO A 1 88 ? 33.288 5.975 -39.517 1.00 61.94 88 PRO A C 1
ATOM 703 O O . PRO A 1 88 ? 33.046 6.263 -38.342 1.00 61.94 88 PRO A O 1
ATOM 706 N N . MET A 1 89 ? 32.822 4.865 -40.101 1.00 67.75 89 MET A N 1
ATOM 707 C CA . MET A 1 89 ? 32.320 3.747 -39.304 1.00 67.75 89 MET A CA 1
ATOM 708 C C . MET A 1 89 ? 33.360 3.476 -38.220 1.00 67.75 89 MET A C 1
ATOM 710 O O . MET A 1 89 ? 34.553 3.407 -38.532 1.00 67.75 89 MET A O 1
ATOM 714 N N . LYS A 1 90 ? 32.912 3.372 -36.959 1.00 70.31 90 LYS A N 1
ATOM 715 C CA . LYS A 1 90 ? 33.779 2.928 -35.863 1.00 70.31 90 LYS A CA 1
ATOM 716 C C . LYS A 1 90 ? 34.526 1.693 -36.364 1.00 70.31 90 LYS A C 1
ATOM 718 O O . LYS A 1 90 ? 33.906 0.779 -36.915 1.00 70.31 90 LYS A O 1
ATOM 723 N N . ASN A 1 91 ? 35.851 1.723 -36.273 1.00 79.25 91 ASN A N 1
ATOM 724 C CA . ASN A 1 91 ? 36.647 0.571 -36.661 1.00 79.25 91 ASN A CA 1
ATOM 725 C C . ASN A 1 91 ? 36.350 -0.588 -35.693 1.00 79.25 91 ASN A C 1
ATOM 727 O O . ASN A 1 91 ? 35.767 -0.395 -34.626 1.00 79.25 91 ASN A O 1
ATOM 731 N N . ILE A 1 92 ? 36.720 -1.800 -36.101 1.00 77.56 92 ILE A N 1
ATOM 732 C CA . ILE A 1 92 ? 36.453 -3.016 -35.323 1.00 77.56 92 ILE A CA 1
ATOM 733 C C . ILE A 1 92 ? 37.031 -2.886 -33.905 1.00 77.56 92 ILE A C 1
ATOM 735 O O . ILE A 1 92 ? 36.334 -3.181 -32.946 1.00 77.56 92 ILE A O 1
ATOM 739 N N . GLU A 1 93 ? 38.235 -2.325 -33.777 1.00 83.69 93 GLU A N 1
ATOM 740 C CA . GLU A 1 93 ? 38.915 -2.099 -32.494 1.00 83.69 93 GLU A CA 1
ATOM 741 C C . GLU A 1 93 ? 38.112 -1.198 -31.536 1.00 83.69 93 GLU A C 1
ATOM 743 O O . GLU A 1 93 ? 37.908 -1.556 -30.379 1.00 83.69 93 GLU A O 1
ATOM 748 N N . ALA A 1 94 ? 37.564 -0.073 -32.013 1.00 82.56 94 ALA A N 1
ATOM 749 C CA . ALA A 1 94 ? 36.739 0.809 -31.183 1.00 82.56 94 ALA A CA 1
ATOM 750 C C . ALA A 1 94 ? 35.409 0.161 -30.761 1.00 82.56 94 ALA A C 1
ATOM 752 O O . ALA A 1 94 ? 34.871 0.489 -29.705 1.00 82.56 94 ALA A O 1
ATOM 753 N N . LEU A 1 95 ? 34.857 -0.738 -31.583 1.00 88.44 95 LEU A N 1
ATOM 754 C CA . LEU A 1 95 ? 33.657 -1.500 -31.228 1.00 88.44 95 LEU A CA 1
ATOM 755 C C . LEU A 1 95 ? 33.968 -2.592 -30.201 1.00 88.44 95 LEU A C 1
ATOM 757 O O . LEU A 1 95 ? 33.175 -2.799 -29.289 1.00 88.44 95 LEU A O 1
ATOM 761 N N . GLU A 1 96 ? 35.109 -3.267 -30.323 1.00 90.88 96 GLU A N 1
ATOM 762 C CA . GLU A 1 96 ? 35.565 -4.264 -29.350 1.00 90.88 96 GLU A CA 1
ATOM 763 C C . GLU A 1 96 ? 35.824 -3.631 -27.974 1.00 90.88 96 GLU A C 1
ATOM 765 O O . GLU A 1 96 ? 35.407 -4.192 -26.962 1.00 90.88 96 GLU A O 1
ATOM 770 N N . GLU A 1 97 ? 36.427 -2.437 -27.924 1.00 91.69 97 GLU A N 1
ATOM 771 C CA . GLU A 1 97 ? 36.628 -1.688 -26.675 1.00 91.69 97 GLU A CA 1
ATOM 772 C C . GLU A 1 97 ? 35.294 -1.267 -26.033 1.00 91.69 97 GLU A C 1
ATOM 774 O O . GLU A 1 97 ? 35.098 -1.427 -24.827 1.00 91.69 97 GLU A O 1
ATOM 779 N N . GLU A 1 98 ? 34.338 -0.785 -26.834 1.00 90.69 98 GLU A N 1
ATOM 780 C CA . GLU A 1 98 ? 32.998 -0.429 -26.353 1.00 90.69 98 GLU A CA 1
ATOM 781 C C . GLU A 1 98 ? 32.234 -1.650 -25.824 1.00 90.69 98 GLU A C 1
ATOM 783 O O . GLU A 1 98 ? 31.617 -1.566 -24.762 1.00 90.69 98 GLU A O 1
ATOM 788 N N . ILE A 1 99 ? 32.317 -2.796 -26.509 1.00 94.06 99 ILE A N 1
ATOM 789 C CA . ILE A 1 99 ? 31.730 -4.060 -26.044 1.00 94.06 99 ILE A CA 1
ATOM 790 C C . ILE A 1 99 ? 32.369 -4.489 -24.720 1.00 94.06 99 ILE A C 1
ATOM 792 O O . ILE A 1 99 ? 31.645 -4.799 -23.778 1.00 94.06 99 ILE A O 1
ATOM 796 N N . ALA A 1 100 ? 33.699 -4.436 -24.603 1.00 96.00 100 ALA A N 1
ATOM 797 C CA . ALA A 1 100 ? 34.394 -4.812 -23.374 1.00 96.00 100 ALA A CA 1
ATOM 798 C C . ALA A 1 100 ? 33.995 -3.924 -22.181 1.00 96.00 100 ALA A C 1
ATOM 800 O O . ALA A 1 100 ? 33.769 -4.427 -21.080 1.00 96.00 100 ALA A O 1
ATOM 801 N N . MET A 1 101 ? 33.858 -2.609 -22.390 1.00 95.94 101 MET A N 1
ATOM 802 C CA . MET A 1 101 ? 33.366 -1.698 -21.351 1.00 95.94 101 MET A CA 1
ATOM 803 C C . MET A 1 101 ? 31.913 -1.992 -20.965 1.00 95.94 101 MET A C 1
ATOM 805 O O . MET A 1 101 ? 31.579 -1.991 -19.778 1.00 95.94 101 MET A O 1
ATOM 809 N N . LEU A 1 102 ? 31.050 -2.261 -21.949 1.00 96.81 102 LEU A N 1
ATOM 810 C CA . LEU A 1 102 ? 29.653 -2.616 -21.704 1.00 96.81 102 LEU A CA 1
ATOM 811 C C . LEU A 1 102 ? 29.521 -3.944 -20.951 1.00 96.81 102 LEU A C 1
ATOM 813 O O . LEU A 1 102 ? 28.672 -4.044 -20.068 1.00 96.81 102 LEU A O 1
ATOM 817 N N . ASP A 1 103 ? 30.375 -4.927 -21.231 1.00 97.31 103 ASP A N 1
ATOM 818 C CA . ASP A 1 103 ? 30.396 -6.207 -20.518 1.00 97.31 103 ASP A CA 1
ATOM 819 C C . ASP A 1 103 ? 30.805 -6.033 -19.050 1.00 97.31 103 ASP A C 1
ATOM 821 O O . ASP A 1 103 ? 30.190 -6.621 -18.155 1.00 97.31 103 ASP A O 1
ATOM 825 N N . VAL A 1 104 ? 31.813 -5.199 -18.768 1.00 97.62 104 VAL A N 1
ATOM 826 C CA . VAL A 1 104 ? 32.199 -4.862 -17.386 1.00 97.62 104 VAL A CA 1
ATOM 827 C C . VAL A 1 104 ? 31.037 -4.182 -16.663 1.00 97.62 104 VAL A C 1
ATOM 829 O O . VAL A 1 104 ? 30.651 -4.629 -15.582 1.00 97.62 104 VAL A O 1
ATOM 832 N N . GLN A 1 105 ? 30.419 -3.174 -17.285 1.00 97.12 105 GLN A N 1
ATOM 833 C CA . GLN A 1 105 ? 29.271 -2.467 -16.716 1.00 97.12 105 GLN A CA 1
ATOM 834 C C . GLN A 1 105 ? 28.088 -3.411 -16.452 1.00 97.12 105 GLN A C 1
ATOM 836 O O . GLN A 1 105 ? 27.487 -3.375 -15.379 1.00 97.12 105 GLN A O 1
ATOM 841 N N . HIS A 1 106 ? 27.776 -4.296 -17.401 1.00 97.44 106 HIS A N 1
ATOM 842 C CA . HIS A 1 106 ? 26.716 -5.287 -17.249 1.00 97.44 106 HIS A CA 1
ATOM 843 C C . HIS A 1 106 ? 26.977 -6.210 -16.055 1.00 97.44 106 HIS A C 1
ATOM 845 O O . HIS A 1 106 ? 26.075 -6.452 -15.254 1.00 97.44 106 HIS A O 1
ATOM 851 N N . ASN A 1 107 ? 28.212 -6.690 -15.896 1.00 97.44 107 ASN A N 1
ATOM 852 C CA . ASN A 1 107 ? 28.585 -7.547 -14.773 1.00 97.44 107 ASN A CA 1
ATOM 853 C C . ASN A 1 107 ? 28.460 -6.826 -13.423 1.00 97.44 107 ASN A C 1
ATOM 855 O O . ASN A 1 107 ? 27.967 -7.415 -12.458 1.00 97.44 107 ASN A O 1
ATOM 859 N N . GLU A 1 108 ? 28.861 -5.555 -13.351 1.00 97.88 108 GLU A N 1
ATOM 860 C CA . GLU A 1 108 ? 28.673 -4.732 -12.153 1.00 97.88 108 GLU A CA 1
ATOM 861 C C . GLU A 1 108 ? 27.192 -4.540 -11.816 1.00 97.88 108 GLU A C 1
ATOM 863 O O . GLU A 1 108 ? 26.797 -4.653 -10.654 1.00 97.88 108 GLU A O 1
ATOM 868 N N . ASP A 1 109 ? 26.356 -4.280 -12.817 1.00 96.81 109 ASP A N 1
ATOM 869 C CA . ASP A 1 109 ? 24.927 -4.066 -12.608 1.00 96.81 109 ASP A CA 1
ATOM 870 C C . ASP A 1 109 ? 24.208 -5.366 -12.228 1.00 96.81 109 ASP A C 1
ATOM 872 O O . ASP A 1 109 ? 23.355 -5.355 -11.340 1.00 96.81 109 ASP A O 1
ATOM 876 N N . VAL A 1 110 ? 24.614 -6.508 -12.791 1.00 98.00 110 VAL A N 1
ATOM 877 C CA . VAL A 1 110 ? 24.154 -7.835 -12.353 1.00 98.00 110 VAL A CA 1
ATOM 878 C C . VAL A 1 110 ? 24.546 -8.096 -10.898 1.00 98.00 110 VAL A C 1
ATOM 880 O O . VAL A 1 110 ? 23.733 -8.618 -10.134 1.00 98.00 110 VAL A O 1
ATOM 883 N N . ALA A 1 111 ? 25.760 -7.726 -10.483 1.00 98.12 111 ALA A N 1
ATOM 884 C CA . ALA A 1 111 ? 26.192 -7.875 -9.094 1.00 98.12 111 ALA A CA 1
ATOM 885 C C . ALA A 1 111 ? 25.368 -6.994 -8.140 1.00 98.12 111 ALA A C 1
ATOM 887 O O . ALA A 1 111 ? 24.909 -7.482 -7.107 1.00 98.12 111 ALA A O 1
ATOM 888 N N . LYS A 1 112 ? 25.107 -5.731 -8.508 1.00 98.19 112 LYS A N 1
ATOM 889 C CA . LYS A 1 112 ? 24.229 -4.832 -7.737 1.00 98.19 112 LYS A CA 1
ATOM 890 C C . LYS A 1 112 ? 22.806 -5.375 -7.639 1.00 98.19 112 LYS A C 1
ATOM 892 O O . LYS A 1 112 ? 22.235 -5.354 -6.555 1.00 98.19 112 LYS A O 1
ATOM 897 N N . CYS A 1 113 ? 22.245 -5.888 -8.736 1.00 97.31 113 CYS A N 1
ATOM 898 C CA . CYS A 1 113 ? 20.900 -6.467 -8.734 1.00 97.31 113 CYS A CA 1
ATOM 899 C C . CYS A 1 113 ? 20.805 -7.667 -7.786 1.00 97.31 113 CYS A C 1
ATOM 901 O O . CYS A 1 113 ? 19.876 -7.728 -6.991 1.00 97.31 113 CYS A O 1
ATOM 903 N N . LYS A 1 114 ? 21.794 -8.571 -7.811 1.00 97.88 114 LYS A N 1
ATOM 904 C CA . LYS A 1 114 ? 21.847 -9.714 -6.885 1.00 97.88 114 LYS A CA 1
ATOM 905 C C . LYS A 1 114 ? 21.931 -9.274 -5.426 1.00 97.88 114 LYS A C 1
ATOM 907 O O . LYS A 1 114 ? 21.282 -9.869 -4.577 1.00 97.88 114 LYS A O 1
ATOM 912 N N . GLN A 1 115 ? 22.716 -8.237 -5.130 1.00 97.88 115 GLN A N 1
ATOM 913 C CA . GLN A 1 115 ? 22.796 -7.707 -3.770 1.00 97.88 115 GLN A CA 1
ATOM 914 C C . GLN A 1 115 ? 21.456 -7.108 -3.321 1.00 97.88 115 GLN A C 1
ATOM 916 O O . GLN A 1 115 ? 21.005 -7.397 -2.220 1.00 97.88 115 GLN A O 1
ATOM 921 N N . LEU A 1 116 ? 20.800 -6.327 -4.184 1.00 98.25 116 LEU A N 1
ATOM 922 C CA . LEU A 1 116 ? 19.489 -5.748 -3.887 1.00 98.25 116 LEU A CA 1
ATOM 923 C C . LEU A 1 116 ? 18.417 -6.819 -3.660 1.00 98.25 116 LEU A C 1
ATOM 925 O O . LEU A 1 116 ? 17.563 -6.637 -2.801 1.00 98.25 116 LEU A O 1
ATOM 929 N N . GLU A 1 117 ? 18.458 -7.924 -4.403 1.00 97.88 117 GLU A N 1
ATOM 930 C CA . GLU A 1 117 ? 17.542 -9.054 -4.215 1.00 97.88 117 GLU A CA 1
ATOM 931 C C . GLU A 1 117 ? 17.695 -9.668 -2.815 1.00 97.88 117 GLU A C 1
ATOM 933 O O . GLU A 1 117 ? 16.706 -9.803 -2.098 1.00 97.88 117 GLU A O 1
ATOM 938 N N . VAL A 1 118 ? 18.935 -9.910 -2.373 1.00 98.19 118 VAL A N 1
ATOM 939 C CA . VAL A 1 118 ? 19.229 -10.388 -1.009 1.00 98.19 118 VAL A CA 1
ATOM 940 C C . VAL A 1 118 ? 18.764 -9.390 0.058 1.00 98.19 118 VAL A C 1
ATOM 942 O O . VAL A 1 118 ? 18.174 -9.789 1.064 1.00 98.19 118 VAL A O 1
ATOM 945 N N . ASP A 1 119 ? 19.004 -8.094 -0.149 1.00 98.00 119 ASP A N 1
ATOM 946 C CA . ASP A 1 119 ? 18.605 -7.054 0.803 1.00 98.00 119 ASP A CA 1
ATOM 947 C C . ASP A 1 119 ? 17.070 -6.965 0.930 1.00 98.00 119 ASP A C 1
ATOM 949 O O . ASP A 1 119 ? 16.547 -6.812 2.039 1.00 98.00 119 ASP A O 1
ATOM 953 N N . ILE A 1 120 ? 16.341 -7.099 -0.187 1.00 98.06 120 ILE A N 1
ATOM 954 C CA . ILE A 1 120 ? 14.871 -7.131 -0.214 1.00 98.06 120 ILE A CA 1
ATOM 955 C C . ILE A 1 120 ? 14.351 -8.364 0.525 1.00 98.06 120 ILE A C 1
ATOM 957 O O . ILE A 1 120 ? 13.508 -8.211 1.408 1.00 98.06 120 ILE A O 1
ATOM 961 N N . GLU A 1 121 ? 14.875 -9.559 0.234 1.00 97.31 121 GLU A N 1
ATOM 962 C CA . GLU A 1 121 ? 14.472 -10.795 0.921 1.00 97.31 121 GLU A CA 1
ATOM 963 C C . GLU A 1 121 ? 14.665 -10.681 2.439 1.00 97.31 121 GLU A C 1
ATOM 965 O O . GLU A 1 121 ? 13.778 -11.020 3.228 1.00 97.31 121 GLU A O 1
ATOM 970 N N . GLN A 1 122 ? 15.806 -10.139 2.871 1.00 98.00 122 GLN A N 1
ATOM 971 C CA . GLN A 1 122 ? 16.080 -9.940 4.290 1.00 98.00 122 GLN A CA 1
ATOM 972 C C . GLN A 1 122 ? 15.122 -8.922 4.926 1.00 98.00 122 GLN A C 1
ATOM 974 O O . GLN A 1 122 ? 14.684 -9.109 6.067 1.00 98.00 122 GLN A O 1
ATOM 979 N N . GLN A 1 123 ? 14.785 -7.850 4.210 1.00 97.56 123 GLN A N 1
ATOM 980 C CA . GLN A 1 123 ? 13.842 -6.844 4.684 1.00 97.56 123 GLN A CA 1
ATOM 981 C C . GLN A 1 123 ? 12.415 -7.409 4.794 1.00 97.56 123 GLN A C 1
ATOM 983 O O . GLN A 1 123 ? 11.724 -7.151 5.782 1.00 97.56 123 GLN A O 1
ATOM 988 N N . GLU A 1 124 ? 11.973 -8.195 3.813 1.00 97.19 124 GLU A N 1
ATOM 989 C CA . GLU A 1 124 ? 10.667 -8.858 3.822 1.00 97.19 124 GLU A CA 1
ATOM 990 C C . GLU A 1 124 ? 10.539 -9.839 4.994 1.00 97.19 124 GLU A C 1
ATOM 992 O O . GLU A 1 124 ? 9.534 -9.819 5.711 1.00 97.19 124 GLU A O 1
ATOM 997 N N . GLU A 1 125 ? 11.583 -10.626 5.261 1.00 97.44 125 GLU A N 1
ATOM 998 C CA . GLU A 1 125 ? 11.645 -11.533 6.410 1.00 97.44 125 GLU A CA 1
ATOM 999 C C . GLU A 1 125 ? 11.540 -10.762 7.740 1.00 97.44 125 GLU A C 1
ATOM 1001 O O . GLU A 1 125 ? 10.738 -11.108 8.613 1.00 97.44 125 GLU A O 1
ATOM 1006 N N . GLN A 1 126 ? 12.282 -9.660 7.894 1.00 97.31 126 GLN A N 1
ATOM 1007 C CA . GLN A 1 126 ? 12.207 -8.812 9.091 1.00 97.31 126 GLN A CA 1
ATOM 1008 C C . GLN A 1 126 ? 10.813 -8.204 9.301 1.00 97.31 126 GLN A C 1
ATOM 1010 O O . GLN A 1 126 ? 10.307 -8.171 10.433 1.00 97.31 126 GLN A O 1
ATOM 1015 N N . HIS A 1 127 ? 10.174 -7.736 8.227 1.00 97.56 127 HIS A N 1
ATOM 1016 C CA . HIS A 1 127 ? 8.811 -7.206 8.287 1.00 97.56 127 HIS A CA 1
ATOM 1017 C C . HIS A 1 127 ? 7.814 -8.293 8.675 1.00 97.56 127 HIS A C 1
ATOM 1019 O O . HIS A 1 127 ? 6.985 -8.064 9.555 1.00 97.56 127 HIS A O 1
ATOM 1025 N N . SER A 1 128 ? 7.936 -9.489 8.096 1.00 97.81 128 SER A N 1
ATOM 1026 C CA . SER A 1 128 ? 7.100 -10.647 8.425 1.00 97.81 128 SER A CA 1
ATOM 1027 C C . SER A 1 128 ? 7.196 -11.011 9.910 1.00 97.81 128 SER A C 1
ATOM 1029 O O . SER A 1 128 ? 6.180 -11.108 10.606 1.00 97.81 128 SER A O 1
ATOM 1031 N N . GLN A 1 129 ? 8.417 -11.092 10.447 1.00 97.88 129 GLN A N 1
ATOM 1032 C CA . GLN A 1 129 ? 8.649 -11.346 11.871 1.00 97.88 129 GLN A CA 1
ATOM 1033 C C . GLN A 1 129 ? 8.045 -10.255 12.765 1.00 97.88 129 GLN A C 1
ATOM 1035 O O . GLN A 1 129 ? 7.473 -10.551 13.817 1.00 97.88 129 GLN A O 1
ATOM 1040 N N . THR A 1 130 ? 8.157 -8.990 12.360 1.00 97.25 130 THR A N 1
ATOM 1041 C CA . THR A 1 130 ? 7.601 -7.855 13.111 1.00 97.25 130 THR A CA 1
ATOM 1042 C C . THR A 1 130 ? 6.074 -7.886 13.118 1.00 97.25 130 THR A C 1
ATOM 1044 O O . THR A 1 130 ? 5.461 -7.713 14.173 1.00 97.25 130 THR A O 1
ATOM 1047 N N . ILE A 1 131 ? 5.456 -8.181 11.973 1.00 98.19 131 ILE A N 1
ATOM 1048 C CA . ILE A 1 131 ? 4.006 -8.352 11.847 1.00 98.19 131 ILE A CA 1
ATOM 1049 C C . ILE A 1 131 ? 3.528 -9.520 12.718 1.00 98.19 131 ILE A C 1
ATOM 1051 O O . ILE A 1 131 ? 2.530 -9.366 13.422 1.00 98.19 131 ILE A O 1
ATOM 1055 N N . SER A 1 132 ? 4.246 -10.651 12.734 1.00 97.94 132 SER A N 1
ATOM 1056 C CA . SER A 1 132 ? 3.899 -11.804 13.581 1.00 97.94 132 SER A CA 1
ATOM 1057 C C . SER A 1 132 ? 3.900 -11.437 15.064 1.00 97.94 132 SER A C 1
ATOM 1059 O O . SER A 1 132 ? 2.904 -11.652 15.752 1.00 97.94 132 SER A O 1
ATOM 1061 N N . LYS A 1 133 ? 4.970 -10.792 15.548 1.00 97.56 133 LYS A N 1
ATOM 1062 C CA . LYS A 1 133 ? 5.070 -10.342 16.948 1.00 97.56 133 LYS A CA 1
ATOM 1063 C C . LYS A 1 133 ? 3.955 -9.367 17.321 1.00 97.56 133 LYS A C 1
ATOM 1065 O O . LYS A 1 133 ? 3.384 -9.461 18.406 1.00 97.56 133 LYS A O 1
ATOM 1070 N N . LEU A 1 134 ? 3.630 -8.431 16.427 1.00 97.94 134 LEU A N 1
ATOM 1071 C CA . LEU A 1 134 ? 2.551 -7.474 16.658 1.00 97.94 134 LEU A CA 1
ATOM 1072 C C . LEU A 1 134 ? 1.191 -8.182 16.722 1.00 97.94 134 LEU A C 1
ATOM 1074 O O . LEU A 1 134 ? 0.396 -7.909 17.621 1.00 97.94 134 LEU A O 1
ATOM 1078 N N . LYS A 1 135 ? 0.943 -9.133 15.818 1.00 97.94 135 LYS A N 1
ATOM 1079 C CA . LYS A 1 135 ? -0.275 -9.945 15.809 1.00 97.94 135 LYS A CA 1
ATOM 1080 C C . LYS A 1 135 ? -0.439 -10.732 17.111 1.00 97.94 135 LYS A C 1
ATOM 1082 O O . LYS A 1 135 ? -1.490 -10.632 17.735 1.00 97.94 135 LYS A O 1
ATOM 1087 N N . GLU A 1 136 ? 0.604 -11.432 17.553 1.00 97.38 136 GLU A N 1
ATOM 1088 C CA . GLU A 1 136 ? 0.616 -12.154 18.833 1.00 97.38 136 GLU A CA 1
ATOM 1089 C C . GLU A 1 136 ? 0.319 -11.214 20.013 1.00 97.38 136 GLU A C 1
ATOM 1091 O O . GLU A 1 136 ? -0.478 -11.543 20.892 1.00 97.38 136 GLU A O 1
ATOM 1096 N N . SER A 1 137 ? 0.900 -10.008 20.015 1.00 97.38 137 SER A N 1
ATOM 1097 C CA . SER A 1 137 ? 0.646 -9.020 21.071 1.00 97.38 137 SER A CA 1
ATOM 1098 C C . SER A 1 137 ? -0.821 -8.572 21.124 1.00 97.38 137 SER A C 1
ATOM 1100 O O . SER A 1 137 ? -1.405 -8.517 22.210 1.00 97.38 137 SER A O 1
ATOM 1102 N N . TYR A 1 138 ? -1.447 -8.337 19.965 1.00 97.38 138 TYR A N 1
ATOM 1103 C CA . TYR A 1 138 ? -2.859 -7.969 19.887 1.00 97.38 138 TYR A CA 1
ATOM 1104 C C . TYR A 1 138 ? -3.783 -9.125 20.264 1.00 97.38 138 TYR A C 1
ATOM 1106 O O . TYR A 1 138 ? -4.785 -8.899 20.937 1.00 97.38 138 TYR A O 1
ATOM 1114 N N . GLU A 1 139 ? -3.456 -10.362 19.887 1.00 97.81 139 GLU A N 1
ATOM 1115 C CA . GLU A 1 139 ? -4.215 -11.546 20.305 1.00 97.81 139 GLU A CA 1
ATOM 1116 C C . GLU A 1 139 ? -4.236 -11.683 21.837 1.00 97.81 139 GLU A C 1
ATOM 1118 O O . GLU A 1 139 ? -5.297 -11.905 22.428 1.00 97.81 139 GLU A O 1
ATOM 1123 N N . VAL A 1 140 ? -3.094 -11.461 22.498 1.00 97.62 140 VAL A N 1
ATOM 1124 C CA . VAL A 1 140 ? -2.999 -11.450 23.967 1.00 97.62 140 VAL A CA 1
ATOM 1125 C C . VAL A 1 140 ? -3.829 -10.318 24.582 1.00 97.62 140 VAL A C 1
ATOM 1127 O O . VAL A 1 140 ? -4.507 -10.530 25.590 1.00 97.62 140 VAL A O 1
ATOM 1130 N N . GLU A 1 141 ? -3.795 -9.116 24.010 1.00 97.62 141 GLU A N 1
ATOM 1131 C CA . GLU A 1 141 ? -4.560 -7.972 24.518 1.00 97.62 141 GLU A CA 1
ATOM 1132 C C . GLU A 1 141 ? -6.074 -8.157 24.345 1.00 97.62 141 GLU A C 1
ATOM 1134 O O . GLU A 1 141 ? -6.839 -7.907 25.278 1.00 97.62 141 GLU A O 1
ATOM 1139 N N . ILE A 1 142 ? -6.510 -8.705 23.208 1.00 97.75 142 ILE A N 1
ATOM 1140 C CA . ILE A 1 142 ? -7.909 -9.081 22.975 1.00 97.75 142 ILE A CA 1
ATOM 1141 C C . ILE A 1 142 ? -8.370 -10.098 24.024 1.00 97.75 142 ILE A C 1
ATOM 1143 O O . ILE A 1 142 ? -9.449 -9.929 24.593 1.00 97.75 142 ILE A O 1
ATOM 1147 N N . ALA A 1 143 ? -7.562 -11.118 24.329 1.00 97.38 143 ALA A N 1
ATOM 1148 C CA . ALA A 1 143 ? -7.902 -12.110 25.349 1.00 97.38 143 ALA A CA 1
ATOM 1149 C C . ALA A 1 143 ? -8.049 -11.484 26.750 1.00 97.38 143 ALA A C 1
ATOM 1151 O O . ALA A 1 143 ? -8.981 -11.819 27.486 1.00 97.38 143 ALA A O 1
ATOM 1152 N N . LYS A 1 144 ? -7.176 -10.532 27.113 1.00 97.44 144 LYS A N 1
ATOM 1153 C CA . LYS A 1 144 ? -7.291 -9.778 28.375 1.00 97.44 144 LYS A CA 1
ATOM 1154 C C . LYS A 1 144 ? -8.586 -8.970 28.433 1.00 97.44 144 LYS A C 1
ATOM 1156 O O . LYS A 1 144 ? -9.346 -9.116 29.387 1.00 97.44 144 LYS A O 1
ATOM 1161 N N . LEU A 1 145 ? -8.882 -8.196 27.388 1.00 97.81 145 LEU A N 1
ATOM 1162 C CA . LEU A 1 145 ? -10.103 -7.387 27.308 1.00 97.81 145 LEU A CA 1
ATOM 1163 C C . LEU A 1 145 ? -11.374 -8.247 27.336 1.00 97.81 145 LEU A C 1
ATOM 1165 O O . LEU A 1 145 ? -12.373 -7.862 27.942 1.00 97.81 145 LEU A O 1
ATOM 1169 N N . GLN A 1 146 ? -11.352 -9.430 26.718 1.00 97.31 146 GLN A N 1
ATOM 1170 C CA . GLN A 1 146 ? -12.460 -10.383 26.792 1.00 97.31 146 GLN A CA 1
ATOM 1171 C C . GLN A 1 146 ? -12.686 -10.894 28.221 1.00 97.31 146 GLN A C 1
ATOM 1173 O O . GLN A 1 146 ? -13.835 -10.973 28.661 1.00 97.31 146 GLN A O 1
ATOM 1178 N N . ASN A 1 147 ? -11.616 -11.196 28.961 1.00 96.75 147 ASN A N 1
ATOM 1179 C CA . ASN A 1 147 ? -11.717 -11.595 30.366 1.00 96.75 147 ASN A CA 1
ATOM 1180 C C . ASN A 1 147 ? -12.277 -10.464 31.238 1.00 96.75 147 ASN A C 1
ATOM 1182 O O . ASN A 1 147 ? -13.228 -10.689 31.987 1.00 96.75 147 ASN A O 1
ATOM 1186 N N . GLU A 1 148 ? -11.766 -9.241 31.088 1.00 96.56 148 GLU A N 1
ATOM 1187 C CA . GLU A 1 148 ? -12.274 -8.065 31.806 1.00 96.56 148 GLU A CA 1
ATOM 1188 C C . GLU A 1 148 ? -13.756 -7.804 31.500 1.00 96.56 148 GLU A C 1
ATOM 1190 O O . GLU A 1 148 ? -14.557 -7.565 32.408 1.00 96.56 148 GLU A O 1
ATOM 1195 N N . LEU A 1 149 ? -14.165 -7.922 30.233 1.00 97.19 149 LEU A N 1
ATOM 1196 C CA . LEU A 1 149 ? -15.564 -7.786 29.830 1.00 97.19 149 LEU A CA 1
ATOM 1197 C C . LEU A 1 149 ? -16.455 -8.843 30.498 1.00 97.19 149 LEU A C 1
ATOM 1199 O O . LEU A 1 149 ? -17.570 -8.529 30.924 1.00 97.19 149 LEU A O 1
ATOM 1203 N N . ASN A 1 150 ? -15.980 -10.086 30.595 1.00 96.50 150 ASN A N 1
ATOM 1204 C CA . ASN A 1 150 ? -16.706 -11.165 31.260 1.00 96.50 150 ASN A CA 1
ATOM 1205 C C . ASN A 1 150 ? -16.847 -10.905 32.767 1.00 96.50 150 ASN A C 1
ATOM 1207 O O . ASN A 1 150 ? -17.942 -11.071 33.308 1.00 96.50 150 ASN A O 1
ATOM 1211 N N . GLU A 1 151 ? -15.796 -10.418 33.432 1.00 95.94 151 GLU A N 1
ATOM 1212 C CA . GLU A 1 151 ? -15.872 -10.011 34.83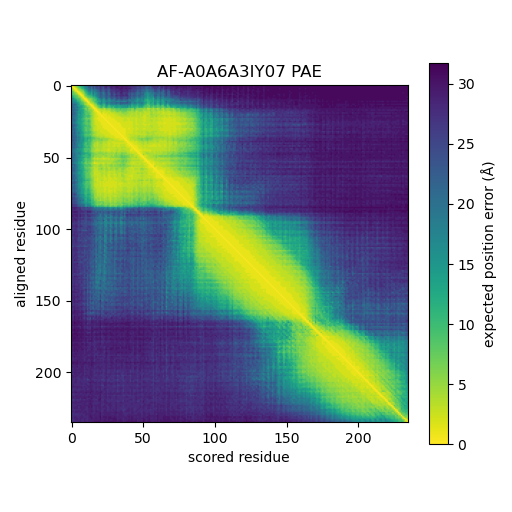9 1.00 95.94 151 GLU A CA 1
ATOM 1213 C C . GLU A 1 151 ? -16.869 -8.871 35.065 1.00 95.94 151 GLU A C 1
ATOM 1215 O O . GLU A 1 151 ? -17.671 -8.917 36.000 1.00 95.94 151 GLU A O 1
ATOM 1220 N N . VAL A 1 152 ? -16.846 -7.841 34.214 1.00 95.56 152 VAL A N 1
ATOM 1221 C CA . VAL A 1 152 ? -17.774 -6.706 34.312 1.00 95.56 152 VAL A CA 1
ATOM 1222 C C . VAL A 1 152 ? -19.213 -7.165 34.088 1.00 95.56 152 VAL A C 1
ATOM 1224 O O . VAL A 1 152 ? -20.103 -6.760 34.837 1.00 95.56 152 VAL A O 1
ATOM 1227 N N . LYS A 1 153 ? -19.460 -8.050 33.113 1.00 95.56 153 LYS A N 1
ATOM 1228 C CA . LYS A 1 153 ? -20.784 -8.654 32.903 1.00 95.56 153 LYS A CA 1
ATOM 1229 C C . LYS A 1 153 ? -21.260 -9.424 34.134 1.00 95.56 153 LYS A C 1
ATOM 1231 O O . LYS A 1 153 ? -22.410 -9.248 34.533 1.00 95.56 153 LYS A O 1
ATOM 1236 N N . ALA A 1 154 ? -20.388 -10.223 34.752 1.00 94.75 154 ALA A N 1
ATOM 1237 C CA . ALA A 1 154 ? -20.714 -10.959 35.971 1.00 94.75 154 ALA A CA 1
ATOM 1238 C C . ALA A 1 154 ? -21.072 -10.005 37.123 1.00 94.75 154 ALA A C 1
ATOM 1240 O O . ALA A 1 154 ? -22.155 -10.120 37.697 1.00 94.75 154 ALA A O 1
ATOM 1241 N N . LYS A 1 155 ? -20.228 -8.996 37.389 1.00 94.75 155 LYS A N 1
ATOM 1242 C CA . LYS A 1 155 ? -20.477 -7.963 38.413 1.00 94.75 155 LYS A CA 1
ATOM 1243 C C . LYS A 1 155 ? -21.795 -7.224 38.172 1.00 94.75 155 LYS A C 1
ATOM 1245 O O . LYS A 1 155 ? -22.546 -6.987 39.114 1.00 94.75 155 LYS A O 1
ATOM 1250 N N . ASN A 1 156 ? -22.101 -6.888 36.919 1.00 92.06 156 ASN A N 1
ATOM 1251 C CA . ASN A 1 156 ? -23.342 -6.205 36.559 1.00 92.06 156 ASN A CA 1
ATOM 1252 C C . ASN A 1 156 ? -24.575 -7.104 36.772 1.00 92.06 156 ASN A C 1
ATOM 1254 O O . ASN A 1 156 ? -25.589 -6.644 37.290 1.00 92.06 156 ASN A O 1
ATOM 1258 N N . SER A 1 157 ? -24.477 -8.402 36.464 1.00 90.94 157 SER A N 1
ATOM 1259 C CA . SER A 1 157 ? -25.533 -9.376 36.775 1.00 90.94 157 SER A CA 1
ATOM 1260 C C . SER A 1 157 ? -25.812 -9.448 38.278 1.00 90.94 157 SER A C 1
ATOM 1262 O O . SER A 1 157 ? -26.961 -9.318 38.696 1.00 90.94 157 SER A O 1
ATOM 1264 N N . THR A 1 158 ? -24.765 -9.572 39.100 1.00 91.50 158 THR A N 1
ATOM 1265 C CA . THR A 1 158 ? -24.894 -9.584 40.566 1.00 91.50 158 THR A CA 1
ATOM 1266 C C . THR A 1 158 ? -25.496 -8.281 41.088 1.00 91.50 158 THR A C 1
ATOM 1268 O O . THR A 1 158 ? -26.385 -8.296 41.937 1.00 91.50 158 THR A O 1
ATOM 1271 N N . LEU A 1 159 ? -25.059 -7.134 40.560 1.00 91.12 159 LEU A N 1
ATOM 1272 C CA . LEU A 1 159 ? -25.589 -5.833 40.961 1.00 91.12 159 LEU A CA 1
ATOM 1273 C C . LEU A 1 159 ? -27.072 -5.693 40.599 1.00 91.12 159 LEU A C 1
ATOM 1275 O O . LEU A 1 159 ? -27.853 -5.209 41.416 1.00 91.12 159 LEU A O 1
ATOM 1279 N N . LYS A 1 160 ? -27.484 -6.174 39.421 1.00 90.19 160 LYS A N 1
ATOM 1280 C CA . LYS A 1 160 ? -28.891 -6.208 39.006 1.00 90.19 160 LYS A CA 1
ATOM 1281 C C . LYS A 1 160 ? -29.743 -7.034 39.972 1.00 90.19 160 LYS A C 1
ATOM 1283 O O . LYS A 1 160 ? -30.801 -6.564 40.386 1.00 90.19 160 LYS A O 1
ATOM 1288 N N . GLU A 1 161 ? -29.275 -8.213 40.382 1.00 87.12 161 GLU A N 1
ATOM 1289 C CA . GLU A 1 161 ? -29.966 -9.041 41.380 1.00 87.12 161 GLU A CA 1
ATOM 1290 C C . GLU A 1 161 ? -30.092 -8.321 42.729 1.00 87.12 161 GLU A C 1
ATOM 1292 O O . GLU A 1 161 ? -31.196 -8.223 43.269 1.00 87.12 161 GLU A O 1
ATOM 1297 N N . VAL A 1 162 ? -29.008 -7.722 43.233 1.00 83.44 162 VAL A N 1
ATOM 1298 C CA . VAL A 1 162 ? -29.025 -6.950 44.488 1.00 83.44 162 VAL A CA 1
ATOM 1299 C C . VAL A 1 162 ? -29.995 -5.770 44.412 1.00 83.44 162 VAL A C 1
ATOM 1301 O O . VAL A 1 162 ? -30.743 -5.538 45.361 1.00 83.44 162 VAL A O 1
ATOM 1304 N N . VAL A 1 163 ? -30.026 -5.034 43.297 1.00 80.75 163 VAL A N 1
ATOM 1305 C CA . VAL A 1 163 ? -30.959 -3.912 43.099 1.00 80.75 163 VAL A CA 1
ATOM 1306 C C . VAL A 1 163 ? -32.408 -4.404 43.105 1.00 80.75 163 VAL A C 1
ATOM 1308 O O . VAL A 1 163 ? -33.244 -3.812 43.785 1.00 80.75 163 VAL A O 1
ATOM 1311 N N . THR A 1 164 ? -32.712 -5.519 42.431 1.00 79.44 164 THR A N 1
ATOM 1312 C CA . THR A 1 164 ? -34.067 -6.100 42.467 1.00 79.44 164 THR A CA 1
ATOM 1313 C C . THR A 1 164 ? -34.454 -6.621 43.854 1.00 79.44 164 THR A C 1
ATOM 1315 O O . THR A 1 164 ? -35.590 -6.425 44.282 1.00 79.44 164 THR A O 1
ATOM 1318 N N . GLY A 1 165 ? -33.519 -7.222 44.596 1.00 77.00 165 GLY A N 1
ATOM 1319 C CA . GLY A 1 165 ? -33.733 -7.648 45.980 1.00 77.00 165 GLY A CA 1
ATOM 1320 C C . GLY A 1 165 ? -33.962 -6.470 46.929 1.00 77.00 165 GLY A C 1
ATOM 1321 O O . GLY A 1 165 ? -34.881 -6.510 47.744 1.00 77.00 165 GLY A O 1
ATOM 1322 N N . ARG A 1 166 ? -33.197 -5.379 46.778 1.00 67.62 166 ARG A N 1
ATOM 1323 C CA . ARG A 1 166 ? -33.427 -4.128 47.518 1.00 67.62 166 ARG A CA 1
ATOM 1324 C C . ARG A 1 166 ? -34.801 -3.532 47.216 1.00 67.62 166 ARG A C 1
ATOM 1326 O O . ARG A 1 166 ? -35.470 -3.095 48.147 1.00 67.62 166 ARG A O 1
ATOM 1333 N N . GLY A 1 167 ? -35.242 -3.571 45.957 1.00 68.44 167 GLY A N 1
ATOM 1334 C CA . GLY A 1 167 ? -36.597 -3.165 45.571 1.00 68.44 167 GLY A CA 1
ATOM 1335 C C . GLY A 1 167 ? -37.672 -3.934 46.344 1.00 68.44 167 GLY A C 1
ATOM 1336 O O . GLY A 1 167 ? -38.521 -3.319 46.982 1.00 68.44 167 GLY A O 1
ATOM 1337 N N . LYS A 1 168 ? -37.556 -5.267 46.404 1.00 68.81 168 LYS A N 1
ATOM 1338 C CA . LYS A 1 168 ? -38.457 -6.116 47.204 1.00 68.81 168 LYS A CA 1
ATOM 1339 C C . LYS A 1 168 ? -38.389 -5.810 48.703 1.00 68.81 168 LYS A C 1
ATOM 1341 O O . LYS A 1 168 ? -39.406 -5.826 49.381 1.00 68.81 168 LYS A O 1
ATOM 1346 N N . SER A 1 169 ? -37.203 -5.511 49.238 1.00 65.56 169 SER A N 1
ATOM 1347 C CA . SER A 1 169 ? -37.063 -5.148 50.657 1.00 65.56 169 SER A CA 1
ATOM 1348 C C . SER A 1 169 ? -37.705 -3.800 50.998 1.00 65.56 169 SER A C 1
ATOM 1350 O O . SER A 1 169 ? -38.212 -3.636 52.103 1.00 65.56 169 SER A O 1
ATOM 1352 N N . ALA A 1 170 ? -37.717 -2.848 50.058 1.00 67.62 170 ALA A N 1
ATOM 1353 C CA . ALA A 1 170 ? -38.402 -1.572 50.237 1.00 67.62 170 ALA A CA 1
ATOM 1354 C C . ALA A 1 170 ? -39.930 -1.753 50.235 1.00 67.62 170 ALA A C 1
ATOM 1356 O O . ALA A 1 170 ? -40.613 -1.136 51.046 1.00 67.62 170 ALA A O 1
ATOM 1357 N N . GLU A 1 171 ? -40.443 -2.639 49.376 1.00 69.88 171 GLU A N 1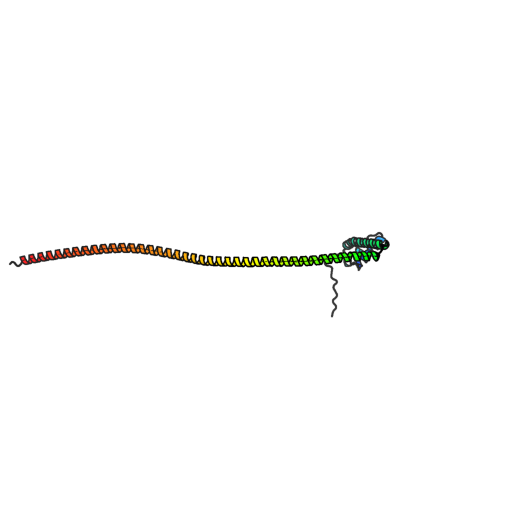
ATOM 1358 C CA . GLU A 1 171 ? -41.861 -3.018 49.319 1.00 69.88 171 GLU A CA 1
ATOM 1359 C C . GLU A 1 171 ? -42.314 -3.711 50.618 1.00 69.88 171 GLU A C 1
ATOM 1361 O O . GLU A 1 171 ? -43.248 -3.245 51.268 1.00 69.88 171 GLU A O 1
ATOM 1366 N N . LEU A 1 172 ? -41.562 -4.715 51.090 1.00 71.06 172 LEU A N 1
ATOM 1367 C CA . LEU A 1 172 ? -41.801 -5.362 52.389 1.00 71.06 172 LEU A CA 1
ATOM 1368 C C . LEU A 1 172 ? -41.670 -4.387 53.571 1.00 71.06 172 LEU A C 1
ATOM 1370 O O . LEU A 1 172 ? -42.388 -4.512 54.556 1.00 71.06 172 LEU A O 1
ATOM 1374 N N . GLY A 1 173 ? -40.770 -3.402 53.497 1.00 71.94 173 GLY A N 1
ATOM 1375 C CA . GLY A 1 173 ? -40.657 -2.351 54.513 1.00 71.94 173 GLY A CA 1
ATOM 1376 C C . GLY A 1 173 ? -41.915 -1.479 54.611 1.00 71.94 173 GLY A C 1
ATOM 1377 O O . GLY A 1 173 ? -42.295 -1.080 55.712 1.00 71.94 173 GLY A O 1
ATOM 1378 N N . GLY A 1 174 ? -42.584 -1.227 53.481 1.00 76.50 174 GLY A N 1
ATOM 1379 C CA . GLY A 1 174 ? -43.895 -0.578 53.441 1.00 76.50 174 GLY A CA 1
ATOM 1380 C C . GLY A 1 174 ? -44.976 -1.424 54.116 1.00 76.50 174 GLY A C 1
ATOM 1381 O O . GLY A 1 174 ? -45.673 -0.925 54.998 1.00 76.50 174 GLY A O 1
ATOM 1382 N N . GLU A 1 175 ? -45.049 -2.715 53.780 1.00 75.69 175 GLU A N 1
ATOM 1383 C CA . GLU A 1 175 ? -45.994 -3.659 54.399 1.00 75.69 175 GLU A CA 1
ATOM 1384 C C . GLU A 1 175 ? -45.772 -3.799 55.914 1.00 75.69 175 GLU A C 1
ATOM 1386 O O . GLU A 1 175 ? -46.728 -3.809 56.686 1.00 75.69 175 GLU A O 1
ATOM 1391 N N . VAL A 1 176 ? -44.515 -3.853 56.371 1.00 74.94 176 VAL A N 1
ATOM 1392 C CA . VAL A 1 176 ? -44.178 -3.921 57.803 1.00 74.94 176 VAL A CA 1
ATOM 1393 C C . VAL A 1 176 ? -44.627 -2.664 58.545 1.00 74.94 176 VAL A C 1
ATOM 1395 O O . VAL A 1 176 ? -45.126 -2.781 59.663 1.00 74.94 176 VAL A O 1
ATOM 1398 N N . ASN A 1 177 ? -44.486 -1.476 57.950 1.00 81.06 177 ASN A N 1
ATOM 1399 C CA . ASN A 1 177 ? -44.991 -0.245 58.561 1.00 81.06 177 ASN A CA 1
ATOM 1400 C C . ASN A 1 177 ? -46.522 -0.253 58.655 1.00 81.06 177 ASN A C 1
ATOM 1402 O O . ASN A 1 177 ? -47.055 0.069 59.710 1.00 81.06 177 ASN A O 1
ATOM 1406 N N . GLU A 1 178 ? -47.224 -0.710 57.616 1.00 87.25 178 GLU A N 1
ATOM 1407 C CA . GLU A 1 178 ? -48.686 -0.833 57.657 1.00 87.25 178 GLU A CA 1
ATOM 1408 C C . GLU A 1 178 ? -49.152 -1.848 58.718 1.00 87.25 178 GLU A C 1
ATOM 1410 O O . GLU A 1 178 ? -50.114 -1.605 59.449 1.00 87.25 178 GLU A O 1
ATOM 1415 N N . VAL A 1 179 ? -48.458 -2.984 58.850 1.00 86.00 179 VAL A N 1
ATOM 1416 C CA . VAL A 1 179 ? -48.724 -3.967 59.914 1.00 86.00 179 VAL A CA 1
ATOM 1417 C C . VAL A 1 179 ? -48.443 -3.368 61.290 1.00 86.00 179 VAL A C 1
ATOM 1419 O O . VAL A 1 179 ? -49.225 -3.585 62.213 1.00 86.00 179 VAL A O 1
ATOM 1422 N N . LYS A 1 180 ? -47.366 -2.593 61.441 1.00 90.38 180 LYS A N 1
ATOM 1423 C CA . LYS A 1 180 ? -47.020 -1.926 62.699 1.00 90.38 180 LYS A CA 1
ATOM 1424 C C . LYS A 1 180 ? -48.094 -0.922 63.123 1.00 90.38 180 LYS A C 1
ATOM 1426 O O . LYS A 1 180 ? -48.476 -0.920 64.291 1.00 90.38 180 LYS A O 1
ATOM 1431 N N . ASP A 1 181 ? -48.619 -0.139 62.184 1.00 92.19 181 ASP A N 1
ATOM 1432 C CA . ASP A 1 181 ? -49.712 0.802 62.442 1.00 92.19 181 ASP A CA 1
ATOM 1433 C C . ASP A 1 181 ? -50.994 0.062 62.862 1.00 92.19 181 ASP A C 1
ATOM 1435 O O . ASP A 1 181 ? -51.632 0.430 63.850 1.00 92.19 181 ASP A O 1
ATOM 1439 N N . LYS A 1 182 ? -51.330 -1.049 62.187 1.00 92.25 182 LYS A N 1
ATOM 1440 C CA . LYS A 1 182 ? -52.469 -1.911 62.563 1.00 92.25 182 LYS A CA 1
ATOM 1441 C C . LYS A 1 182 ? -52.302 -2.548 63.945 1.00 92.25 182 LYS A C 1
ATOM 1443 O O . LYS A 1 182 ? -53.282 -2.674 64.676 1.00 92.25 182 LYS A O 1
ATOM 1448 N N . VAL A 1 183 ? -51.088 -2.962 64.312 1.00 91.44 183 VAL A N 1
ATOM 1449 C CA . VAL A 1 183 ? -50.792 -3.502 65.651 1.00 91.44 183 VAL A CA 1
ATOM 1450 C C . VAL A 1 183 ? -50.996 -2.430 66.718 1.00 91.44 183 VAL A C 1
ATOM 1452 O O . VAL A 1 183 ? -51.671 -2.705 67.705 1.00 91.44 183 VAL A O 1
ATOM 1455 N N . ALA A 1 184 ? -50.502 -1.208 66.498 1.00 92.50 184 ALA A N 1
ATOM 1456 C CA . ALA A 1 184 ? -50.711 -0.099 67.428 1.00 92.50 184 ALA A CA 1
ATOM 1457 C C . ALA A 1 184 ? -52.206 0.228 67.611 1.00 92.50 184 ALA A C 1
ATOM 1459 O O . ALA A 1 184 ? -52.662 0.458 68.730 1.00 92.50 184 ALA A O 1
ATOM 1460 N N . GLU A 1 185 ? -52.996 0.190 66.533 1.00 93.62 185 GLU A N 1
ATOM 1461 C CA . GLU A 1 185 ? -54.451 0.380 66.609 1.00 93.62 185 GLU A CA 1
ATOM 1462 C C . GLU A 1 185 ? -55.139 -0.730 67.429 1.00 93.62 185 GLU A C 1
ATOM 1464 O O . GLU A 1 185 ? -56.050 -0.462 68.218 1.00 93.62 185 GLU A O 1
ATOM 1469 N N . LEU A 1 186 ? -54.705 -1.985 67.266 1.00 92.50 186 LEU A N 1
ATOM 1470 C CA . LEU A 1 186 ? -55.224 -3.119 68.035 1.00 92.50 186 LEU A CA 1
ATOM 1471 C C . LEU A 1 186 ? -54.835 -3.057 69.514 1.00 92.50 186 LEU A C 1
ATOM 1473 O O . LEU A 1 186 ? -55.676 -3.364 70.357 1.00 92.50 186 LEU A O 1
ATOM 1477 N N . GLU A 1 187 ? -53.611 -2.641 69.843 1.00 90.56 187 GLU A N 1
ATOM 1478 C CA . GLU A 1 187 ? -53.195 -2.403 71.232 1.00 90.56 187 GLU A CA 1
ATOM 1479 C C . GLU A 1 187 ? -54.082 -1.346 71.891 1.00 90.56 187 GLU A C 1
ATOM 1481 O O . GLU A 1 187 ? -54.606 -1.574 72.980 1.00 90.56 187 GLU A O 1
ATOM 1486 N N . GLN A 1 188 ? -54.358 -0.245 71.189 1.00 93.25 188 GLN A N 1
ATOM 1487 C CA . GLN A 1 188 ? -55.236 0.810 71.690 1.00 93.25 188 GLN A CA 1
ATOM 1488 C C . GLN A 1 188 ? -56.672 0.310 71.920 1.00 93.25 188 GLN A C 1
ATOM 1490 O O . GLN A 1 188 ? -57.297 0.619 72.936 1.00 93.25 188 GLN A O 1
ATOM 1495 N N . LYS A 1 189 ? -57.199 -0.508 70.998 1.00 93.50 189 LYS A N 1
ATOM 1496 C CA . LYS A 1 189 ? -58.507 -1.164 71.156 1.00 93.50 189 LYS A CA 1
ATOM 1497 C C . LYS A 1 189 ? -58.525 -2.125 72.344 1.00 93.50 189 LYS A C 1
ATOM 1499 O O . LYS A 1 189 ? -59.510 -2.161 73.072 1.00 93.50 189 LYS A O 1
ATOM 1504 N N . MET A 1 190 ? -57.451 -2.877 72.560 1.00 93.19 190 MET A N 1
ATOM 1505 C CA . MET A 1 190 ? -57.321 -3.806 73.682 1.00 93.19 190 MET A CA 1
ATOM 1506 C C . MET A 1 190 ? -57.219 -3.080 75.032 1.00 93.19 190 MET A C 1
ATOM 1508 O O . MET A 1 190 ? -57.823 -3.532 76.005 1.00 93.19 190 MET A O 1
ATOM 1512 N N . GLU A 1 191 ? -56.532 -1.938 75.107 1.00 91.25 191 GLU A N 1
ATOM 1513 C CA . GLU A 1 191 ? -56.532 -1.079 76.302 1.00 91.25 191 GLU A CA 1
ATOM 1514 C C . GLU A 1 191 ? -57.926 -0.504 76.594 1.00 91.25 191 GLU A C 1
ATOM 1516 O O . GLU A 1 191 ? -58.392 -0.512 77.736 1.00 91.25 191 GLU A O 1
ATOM 1521 N N . ALA A 1 192 ? -58.638 -0.054 75.559 1.00 91.19 192 ALA A N 1
ATOM 1522 C CA . ALA A 1 192 ? -60.011 0.419 75.713 1.00 91.19 192 ALA A CA 1
ATOM 1523 C C . ALA A 1 192 ? -60.950 -0.707 76.186 1.00 91.19 192 ALA A C 1
ATOM 1525 O O . ALA A 1 192 ? -61.764 -0.498 77.087 1.00 91.19 192 ALA A O 1
ATOM 1526 N N . GLU A 1 193 ? -60.811 -1.911 75.627 1.00 89.81 193 GLU A N 1
ATOM 1527 C CA . GLU A 1 193 ? -61.609 -3.080 76.009 1.00 89.81 193 GLU A CA 1
ATOM 1528 C C . GLU A 1 193 ? -61.301 -3.527 77.445 1.00 89.81 193 GLU A C 1
ATOM 1530 O O . GLU A 1 193 ? -62.221 -3.784 78.217 1.00 89.81 193 GLU A O 1
ATOM 1535 N N . THR A 1 194 ? -60.027 -3.555 77.852 1.00 89.94 194 THR A N 1
ATOM 1536 C CA . THR A 1 194 ? -59.644 -3.879 79.239 1.00 89.94 194 THR A CA 1
ATOM 1537 C C . THR A 1 194 ? -60.158 -2.833 80.228 1.00 89.94 194 THR A C 1
ATOM 1539 O O . THR A 1 194 ? -60.653 -3.201 81.295 1.00 89.94 194 THR A O 1
ATOM 1542 N N . THR A 1 195 ? -60.147 -1.549 79.856 1.00 89.94 195 THR A N 1
ATOM 1543 C CA . THR A 1 195 ? -60.770 -0.476 80.650 1.00 89.94 195 THR A CA 1
ATOM 1544 C C . THR A 1 195 ? -62.279 -0.699 80.787 1.00 89.94 195 THR A C 1
ATOM 1546 O O . THR A 1 195 ? -62.807 -0.711 81.899 1.00 89.94 195 THR A O 1
ATOM 1549 N N . ARG A 1 196 ? -62.976 -0.983 79.680 1.00 91.44 196 ARG A N 1
ATOM 1550 C CA . ARG A 1 196 ? -64.413 -1.302 79.678 1.00 91.44 196 ARG A CA 1
ATOM 1551 C C . ARG A 1 196 ? -64.731 -2.541 80.521 1.00 91.44 196 ARG A C 1
ATOM 1553 O O . ARG A 1 196 ? -65.744 -2.581 81.217 1.00 91.44 196 ARG A O 1
ATOM 1560 N N . GLN A 1 197 ? -63.879 -3.560 80.475 1.00 87.75 197 GLN A N 1
ATOM 1561 C CA . GLN A 1 197 ? -64.053 -4.783 81.253 1.00 87.75 197 GLN A CA 1
ATOM 1562 C C . GLN A 1 197 ? -63.874 -4.517 82.755 1.00 87.75 197 GLN A C 1
ATOM 1564 O O . GLN A 1 197 ? -64.661 -5.021 83.557 1.00 87.75 197 GLN A O 1
ATOM 1569 N N . ALA A 1 198 ? -62.919 -3.664 83.141 1.00 89.88 198 ALA A N 1
ATOM 1570 C CA . ALA A 1 198 ? -62.762 -3.207 84.522 1.00 89.88 198 ALA A CA 1
ATOM 1571 C C . ALA A 1 198 ? -63.988 -2.414 85.018 1.00 89.88 198 ALA A C 1
ATOM 1573 O O . ALA A 1 198 ? -64.455 -2.636 86.137 1.00 89.88 198 ALA A O 1
ATOM 1574 N N . GLU A 1 199 ? -64.560 -1.543 84.180 1.00 91.69 199 GLU A N 1
ATOM 1575 C CA . GLU A 1 199 ? -65.803 -0.824 84.492 1.00 91.69 199 GLU A CA 1
ATOM 1576 C C . GLU A 1 199 ? -66.995 -1.773 84.684 1.00 91.69 199 GLU A C 1
ATOM 1578 O O . GLU A 1 199 ? -67.761 -1.611 85.637 1.00 91.69 199 GLU A O 1
ATOM 1583 N N . LEU A 1 200 ? -67.137 -2.792 83.829 1.00 91.50 200 LEU A N 1
ATOM 1584 C CA . LEU A 1 200 ? -68.181 -3.815 83.960 1.00 91.50 200 LEU A CA 1
ATOM 1585 C C . LEU A 1 200 ? -68.034 -4.626 85.251 1.00 91.50 200 LEU A C 1
ATOM 1587 O O . LEU A 1 200 ? -69.033 -4.879 85.922 1.00 91.50 200 LEU A O 1
ATOM 1591 N N . VAL A 1 201 ? -66.809 -4.992 85.638 1.00 92.06 201 VAL A N 1
ATOM 1592 C CA . VAL A 1 201 ? -66.545 -5.652 86.928 1.00 92.06 201 VAL A CA 1
ATOM 1593 C C . VAL A 1 201 ? -66.950 -4.741 88.091 1.00 92.06 201 VAL A C 1
ATOM 1595 O O . VAL A 1 201 ? -67.645 -5.182 89.006 1.00 92.06 201 VAL A O 1
ATOM 1598 N N . ALA A 1 202 ? -66.597 -3.453 88.041 1.00 90.38 202 ALA A N 1
ATOM 1599 C CA . ALA A 1 202 ? -66.999 -2.484 89.061 1.00 90.38 202 ALA A CA 1
ATOM 1600 C C . ALA A 1 202 ? -68.525 -2.273 89.122 1.00 90.38 202 ALA A C 1
ATOM 1602 O O . ALA A 1 202 ? -69.075 -2.041 90.201 1.00 90.38 202 ALA A O 1
ATOM 1603 N N . PHE A 1 203 ? -69.221 -2.343 87.984 1.00 90.88 203 PHE A N 1
ATOM 1604 C CA . PHE A 1 203 ? -70.683 -2.295 87.924 1.00 90.88 203 PHE A CA 1
ATOM 1605 C C . PHE A 1 203 ? -71.318 -3.561 88.514 1.00 90.88 203 PHE A C 1
ATOM 1607 O O . PHE A 1 203 ? -72.227 -3.464 89.335 1.00 90.88 203 PHE A O 1
ATOM 1614 N N . SER A 1 204 ? -70.795 -4.741 88.167 1.00 89.94 204 SER A N 1
ATOM 1615 C CA . SER A 1 204 ? -71.261 -6.020 88.711 1.00 89.94 204 SER A CA 1
ATOM 1616 C C . SER A 1 204 ? -71.083 -6.095 90.232 1.00 89.94 204 SER A C 1
ATOM 1618 O O . SER A 1 204 ? -71.971 -6.583 90.926 1.00 89.94 204 SER A O 1
ATOM 1620 N N . ASN A 1 205 ? -69.976 -5.562 90.764 1.00 91.69 205 ASN A N 1
ATOM 1621 C CA . ASN A 1 205 ? -69.744 -5.478 92.209 1.00 91.69 205 ASN A CA 1
ATOM 1622 C C . ASN A 1 205 ? -70.763 -4.564 92.910 1.00 91.69 205 ASN A C 1
ATOM 1624 O O . ASN A 1 205 ? -71.268 -4.934 93.966 1.00 91.69 205 ASN A O 1
ATOM 1628 N N . ARG A 1 206 ? -71.108 -3.412 92.313 1.00 90.69 206 ARG A N 1
ATOM 1629 C CA . ARG A 1 206 ? -72.147 -2.505 92.840 1.00 90.69 206 ARG A CA 1
ATOM 1630 C C . ARG A 1 206 ? -73.530 -3.154 92.874 1.00 90.69 206 ARG A C 1
ATOM 1632 O O . ARG A 1 206 ? -74.234 -3.014 93.866 1.00 90.69 206 ARG A O 1
ATOM 1639 N N . LEU A 1 207 ? -73.903 -3.895 91.829 1.00 88.44 207 LEU A N 1
ATOM 1640 C CA . LEU A 1 207 ? -75.153 -4.667 91.824 1.00 88.44 207 LEU A CA 1
ATOM 1641 C C . LEU A 1 207 ? -75.188 -5.700 92.956 1.00 88.44 207 LEU A C 1
ATOM 1643 O O . LEU A 1 207 ? -76.186 -5.794 93.656 1.00 88.44 207 LEU A O 1
ATOM 1647 N N . ALA A 1 208 ? -74.086 -6.416 93.194 1.00 86.81 208 ALA A N 1
ATOM 1648 C CA . ALA A 1 208 ? -74.005 -7.401 94.274 1.00 86.81 208 ALA A CA 1
ATOM 1649 C C . ALA A 1 208 ? -74.049 -6.789 95.694 1.00 86.81 208 ALA A C 1
ATOM 1651 O O . ALA A 1 208 ? -74.316 -7.502 96.666 1.00 86.81 208 ALA A O 1
ATOM 1652 N N . GLU A 1 209 ? -73.730 -5.501 95.849 1.00 86.12 209 GLU A N 1
ATOM 1653 C CA . GLU A 1 209 ? -73.937 -4.757 97.100 1.00 86.12 209 GLU A CA 1
ATOM 1654 C C . GLU A 1 209 ? -75.399 -4.332 97.270 1.00 86.12 209 GLU A C 1
ATOM 1656 O O . GLU A 1 209 ? -75.956 -4.531 98.348 1.00 86.12 209 GLU A O 1
ATOM 1661 N N . GLU A 1 210 ? -76.034 -3.811 96.216 1.00 86.38 210 GLU A N 1
ATOM 1662 C CA . GLU A 1 210 ? -77.463 -3.464 96.233 1.00 86.38 210 GLU A CA 1
ATOM 1663 C C . GLU A 1 210 ? -78.351 -4.696 96.453 1.00 86.38 210 GLU A C 1
ATOM 1665 O O . GLU A 1 210 ? -79.236 -4.660 97.303 1.00 86.38 210 GLU A O 1
ATOM 1670 N N . ASP A 1 211 ? -78.063 -5.825 95.795 1.00 86.25 211 ASP A N 1
ATOM 1671 C CA . ASP A 1 211 ? -78.772 -7.089 96.032 1.00 86.25 211 ASP A CA 1
ATOM 1672 C C . ASP A 1 211 ? -78.662 -7.527 97.503 1.00 86.25 211 ASP A C 1
ATOM 1674 O O . ASP A 1 211 ? -79.647 -7.961 98.097 1.00 86.25 211 ASP A O 1
ATOM 1678 N N . ARG A 1 212 ? -77.485 -7.377 98.132 1.00 85.50 212 ARG A N 1
ATOM 1679 C CA . ARG A 1 212 ? -77.305 -7.673 99.566 1.00 85.50 212 ARG A CA 1
ATOM 1680 C C . ARG A 1 212 ? -78.108 -6.729 100.459 1.00 85.50 212 ARG A C 1
ATOM 1682 O O . ARG A 1 212 ? -78.733 -7.201 101.404 1.00 85.50 212 ARG A O 1
ATOM 1689 N N . ARG A 1 213 ? -78.128 -5.431 100.144 1.00 85.06 213 ARG A N 1
ATOM 1690 C CA . ARG A 1 213 ? -78.942 -4.429 100.850 1.00 85.06 213 ARG A CA 1
ATOM 1691 C C . ARG A 1 213 ? -80.432 -4.740 100.779 1.00 85.06 213 ARG A C 1
ATOM 1693 O O . ARG A 1 213 ? -81.102 -4.705 101.803 1.00 85.06 213 ARG A O 1
ATOM 1700 N N . LEU A 1 214 ? -80.936 -5.071 99.591 1.00 84.44 214 LEU A N 1
ATOM 1701 C CA . LEU A 1 214 ? -82.341 -5.427 99.392 1.00 84.44 214 LEU A CA 1
ATOM 1702 C C . LEU A 1 214 ? -82.713 -6.719 100.131 1.00 84.44 214 LEU A C 1
ATOM 1704 O O . LEU A 1 214 ? -83.832 -6.836 100.624 1.00 84.44 214 LEU A O 1
ATOM 1708 N N . VAL A 1 215 ? -81.791 -7.684 100.232 1.00 83.31 215 VAL A N 1
ATOM 1709 C CA . VAL A 1 215 ? -81.992 -8.902 101.036 1.00 83.31 215 VAL A CA 1
ATOM 1710 C C . VAL A 1 215 ? -82.073 -8.579 102.530 1.00 83.31 215 VAL A C 1
ATOM 1712 O O . VAL A 1 215 ? -82.973 -9.089 103.194 1.00 83.31 215 VAL A O 1
ATOM 1715 N N . GLU A 1 216 ? -81.187 -7.728 103.056 1.00 81.38 216 GLU A N 1
ATOM 1716 C CA . GLU A 1 216 ? -81.261 -7.267 104.453 1.00 81.38 216 GLU A CA 1
ATOM 1717 C C . GLU A 1 216 ? -82.567 -6.508 104.725 1.00 81.38 216 GLU A C 1
ATOM 1719 O O . GLU A 1 216 ? -83.271 -6.832 105.677 1.00 81.38 216 GLU A O 1
ATOM 1724 N N . GLU A 1 217 ? -82.955 -5.577 103.849 1.00 80.62 217 GLU A N 1
ATOM 1725 C CA . GLU A 1 217 ? -84.214 -4.832 103.971 1.00 80.62 217 GLU A CA 1
ATOM 1726 C C . GLU A 1 217 ? -85.438 -5.765 103.929 1.00 80.62 217 GLU A C 1
ATOM 1728 O O . GLU A 1 217 ? -86.394 -5.592 104.687 1.00 80.62 217 GLU A O 1
ATOM 1733 N N . ALA A 1 218 ? -85.411 -6.798 103.084 1.00 76.69 218 ALA A N 1
ATOM 1734 C CA . ALA A 1 218 ? -86.475 -7.794 103.017 1.00 76.69 218 ALA A CA 1
ATOM 1735 C C . ALA A 1 218 ? -86.561 -8.664 104.285 1.00 76.69 218 ALA A C 1
ATOM 1737 O O . ALA A 1 218 ? -87.672 -8.968 104.731 1.00 76.69 218 ALA A O 1
ATOM 1738 N N . GLU A 1 219 ? -85.429 -9.066 104.872 1.00 79.25 219 GLU A N 1
ATOM 1739 C CA . GLU A 1 219 ? -85.407 -9.800 106.146 1.00 79.25 219 GLU A CA 1
ATOM 1740 C C . GLU A 1 219 ? -85.850 -8.906 107.319 1.00 79.25 219 GLU A C 1
ATOM 1742 O O . GLU A 1 219 ? -86.650 -9.358 108.138 1.00 79.25 219 GLU A O 1
ATOM 1747 N N . ASP A 1 220 ? -85.466 -7.626 107.356 1.00 77.62 220 ASP A N 1
ATOM 1748 C CA . ASP A 1 220 ? -85.955 -6.657 108.349 1.00 77.62 220 ASP A CA 1
ATOM 1749 C C . ASP A 1 220 ? -87.477 -6.451 108.244 1.00 77.62 220 ASP A C 1
ATOM 1751 O O . ASP A 1 220 ? -88.196 -6.485 109.248 1.00 77.62 220 ASP A O 1
ATOM 1755 N N . LEU A 1 221 ? -88.009 -6.308 107.024 1.00 77.38 221 LEU A N 1
ATOM 1756 C CA . LEU A 1 221 ? -89.455 -6.222 106.779 1.00 77.38 221 LEU A CA 1
ATOM 1757 C C . LEU A 1 221 ? -90.191 -7.505 107.189 1.00 77.38 221 LEU A C 1
ATOM 1759 O O . LEU A 1 221 ? -91.325 -7.453 107.674 1.00 77.38 221 LEU A O 1
ATOM 1763 N N . LYS A 1 222 ? -89.567 -8.670 107.001 1.00 77.06 222 LYS A N 1
ATOM 1764 C CA . LYS A 1 222 ? -90.121 -9.969 107.396 1.00 77.06 222 LYS A CA 1
ATOM 1765 C C . LYS A 1 222 ? -90.106 -10.154 108.913 1.00 77.06 222 LYS A C 1
ATOM 1767 O O . LYS A 1 222 ? -91.125 -10.581 109.454 1.00 77.06 222 LYS A O 1
ATOM 1772 N N . ALA A 1 223 ? -89.031 -9.762 109.593 1.00 71.25 223 ALA A N 1
ATOM 1773 C CA . ALA A 1 223 ? -88.944 -9.740 111.051 1.00 71.25 223 ALA A CA 1
ATOM 1774 C C . ALA A 1 223 ? -89.964 -8.762 111.661 1.00 71.25 223 ALA A C 1
ATOM 1776 O O . ALA A 1 223 ? -90.678 -9.113 112.600 1.00 71.25 223 ALA A O 1
ATOM 1777 N N . GLY A 1 224 ? -90.131 -7.576 111.063 1.00 68.50 224 GLY A N 1
ATOM 1778 C CA . GLY A 1 224 ? -91.194 -6.634 111.425 1.00 68.50 224 GLY A CA 1
ATOM 1779 C C . GLY A 1 224 ? -92.606 -7.188 111.193 1.00 68.50 224 GLY A C 1
ATOM 1780 O O . GLY A 1 224 ? -93.546 -6.835 111.898 1.00 68.50 224 GLY A O 1
ATOM 1781 N N . ARG A 1 225 ? -92.785 -8.100 110.232 1.00 63.69 225 ARG A N 1
ATOM 1782 C CA . ARG A 1 225 ? -94.060 -8.798 110.007 1.00 63.69 225 ARG A CA 1
ATOM 1783 C C . ARG A 1 225 ? -94.300 -9.939 111.004 1.00 63.69 225 ARG A C 1
ATOM 1785 O O . ARG A 1 225 ? -95.457 -10.242 111.296 1.00 63.69 225 ARG A O 1
ATOM 1792 N N . GLU A 1 226 ? -93.247 -10.587 111.494 1.00 60.50 226 GLU A N 1
ATOM 1793 C CA . GLU A 1 226 ? -93.325 -11.610 112.546 1.00 60.50 226 GLU A CA 1
ATOM 1794 C C . GLU A 1 226 ? -93.629 -10.998 113.920 1.00 60.50 226 GLU A C 1
ATOM 1796 O O . GLU A 1 226 ? -94.523 -11.498 114.597 1.00 60.50 226 GLU A O 1
ATOM 1801 N N . SER A 1 227 ? -93.046 -9.848 114.276 1.00 58.91 227 SER A N 1
ATOM 1802 C CA . SER A 1 227 ? -93.396 -9.144 115.523 1.00 58.91 227 SER A CA 1
ATOM 1803 C C . SER A 1 227 ? -94.857 -8.668 115.559 1.00 58.91 227 SER A C 1
ATOM 1805 O O . SER A 1 227 ? -95.525 -8.789 116.583 1.00 58.91 227 SER A O 1
ATOM 1807 N N . VAL A 1 228 ? -95.404 -8.222 114.422 1.00 58.94 228 VAL A N 1
ATOM 1808 C CA . VAL A 1 228 ? -96.832 -7.868 114.285 1.00 58.94 228 VAL A CA 1
ATOM 1809 C C . VAL A 1 228 ? -97.751 -9.097 114.387 1.00 58.94 228 VAL A C 1
ATOM 1811 O O . VAL A 1 228 ? -98.901 -8.983 114.816 1.00 58.94 228 VAL A O 1
ATOM 1814 N N . LYS A 1 229 ? -97.271 -10.292 114.016 1.00 55.78 229 LYS A N 1
ATOM 1815 C CA . LYS A 1 229 ? -98.008 -11.545 114.240 1.00 55.78 229 LYS A CA 1
ATOM 1816 C C . LYS A 1 229 ? -97.980 -11.966 115.708 1.00 55.78 229 LYS A C 1
ATOM 1818 O O . LYS A 1 229 ? -99.022 -12.389 116.203 1.00 55.78 229 LYS A O 1
ATOM 1823 N N . ASP A 1 230 ? -96.856 -11.811 116.402 1.00 54.66 230 ASP A N 1
ATOM 1824 C CA . ASP A 1 230 ? -96.735 -12.163 117.823 1.00 54.66 230 ASP A CA 1
ATOM 1825 C C . ASP A 1 230 ? -97.538 -11.212 118.739 1.00 54.66 230 ASP A C 1
ATOM 1827 O O . ASP A 1 230 ? -98.083 -11.642 119.758 1.00 54.66 230 ASP A O 1
ATOM 1831 N N . GLU A 1 231 ? -97.754 -9.956 118.328 1.00 52.44 231 GLU A N 1
ATOM 1832 C CA . GLU A 1 231 ? -98.711 -9.042 118.980 1.00 52.44 231 GLU A CA 1
ATOM 1833 C C . GLU A 1 231 ? -100.192 -9.424 118.755 1.00 52.44 231 GLU A C 1
ATOM 1835 O O . GLU A 1 231 ? -101.050 -9.030 119.541 1.00 52.44 231 GLU A O 1
ATOM 1840 N N . CYS A 1 232 ? -100.524 -10.234 117.739 1.00 50.38 232 CYS A N 1
ATOM 1841 C CA . CYS A 1 232 ? -101.901 -10.686 117.469 1.00 50.38 232 CYS A CA 1
ATOM 1842 C C . CYS A 1 232 ? -102.270 -12.048 118.095 1.00 50.38 232 CYS A C 1
ATOM 1844 O O . CYS A 1 232 ? -103.443 -12.420 118.054 1.00 50.38 232 CYS A O 1
ATOM 1846 N N . PHE A 1 233 ? -101.319 -12.791 118.675 1.00 46.19 233 PHE A N 1
ATOM 1847 C CA . PHE A 1 233 ? -101.562 -14.099 119.318 1.00 46.19 233 PHE A CA 1
ATOM 1848 C C . PHE A 1 233 ? -101.372 -14.094 120.847 1.00 46.19 233 PHE A C 1
ATOM 1850 O O . PHE A 1 233 ? -101.277 -15.149 121.471 1.00 46.19 233 PHE A O 1
ATOM 1857 N N . SER A 1 234 ? -101.380 -12.913 121.468 1.00 45.88 234 SER A N 1
ATOM 1858 C CA . SER A 1 234 ? -101.460 -12.722 122.926 1.00 45.88 234 SER A CA 1
ATOM 1859 C C . SER A 1 234 ? -102.896 -12.460 123.431 1.00 45.88 234 SER A C 1
ATOM 1861 O O . SER A 1 234 ? -103.088 -11.794 124.448 1.00 45.88 234 SER A O 1
ATOM 1863 N N . GLY A 1 235 ? -103.908 -13.002 122.741 1.00 41.66 235 GLY A N 1
ATOM 1864 C CA . GLY A 1 235 ? -105.323 -12.961 123.143 1.00 41.66 235 GLY A CA 1
ATOM 1865 C C . GLY A 1 235 ? -105.831 -14.292 123.674 1.00 41.66 235 GLY A C 1
ATOM 1866 O O . GLY A 1 235 ? -105.721 -15.285 122.922 1.00 41.66 235 GLY A O 1
#

Mean predicted aligned error: 19.41 Å

Radius of gyration: 69.15 Å; Cα contacts (8 Å, |Δi|>4): 42; chains: 1; bounding box: 144×46×182 Å

Sequence (235 aa):
MKGGKRQVGKRSSGDKFQLSPSLFEVFADRYRAARNAHKGVDYQRLSTTKNFTDFKGHEEESRAKELELKVLLMKALAEQREIDAGKPMKNIEALEEEIAMLDVQHNEDVAKCKQLEVDIEQQEEQHSQTISKLKESYEVEIAKLQNELNEVKAKNSTLKEVVTGRGKSAELGGEVNEVKDKVAELEQKMEAETTRQAELVAFSNRLAEEDRRLVEEAEDLKAGRESVKDECFSG

pLDDT: mean 84.1, std 13.68, range [41.34, 98.25]

Foldseek 3Di:
DDDDDPDPDDDDPPDQDDADPVNLVVLLVQCVVQVVVVHDRPLQVSCPDPRNVVCHVPSVSVVVCVVVSVVVVVVVVVVVVCVVVPVDDPPPVNVVVVVVVVVVVVVVVVVVVVVVVVVVVVVVVVVVVVVVVVVVVVVVVVVVVVVVVVVVVVVVVVVVVVVVVVVVVVVVVVVVVVVVVVVVVVVVVVVVVVVVVVVVVVVVVVVVVVVVVVVVVVVVVVVVVVVVVVVVPPD

Solvent-accessible surface area (backbone atoms only — not comparable to full-atom values): 13244 Å² total; per-residue (Å²): 135,84,83,76,78,80,77,82,76,78,84,59,100,80,66,76,96,74,76,53,74,73,48,47,51,58,46,50,53,48,46,50,53,20,51,76,68,77,42,76,68,60,38,68,66,47,16,68,32,91,86,30,59,92,34,52,96,35,39,67,63,55,53,59,47,50,57,57,50,49,53,52,53,51,50,52,51,50,53,49,48,45,58,74,66,56,65,73,74,78,49,70,66,62,50,51,51,51,50,53,52,49,52,51,52,48,52,53,52,52,51,52,51,53,51,50,51,55,53,48,54,53,50,52,52,53,50,52,54,50,51,50,54,51,50,54,52,50,54,54,49,52,53,49,53,51,52,53,50,50,52,51,51,51,54,50,53,54,49,51,52,52,53,54,51,50,51,52,50,54,53,51,50,51,52,50,51,54,51,49,54,52,48,54,54,49,52,54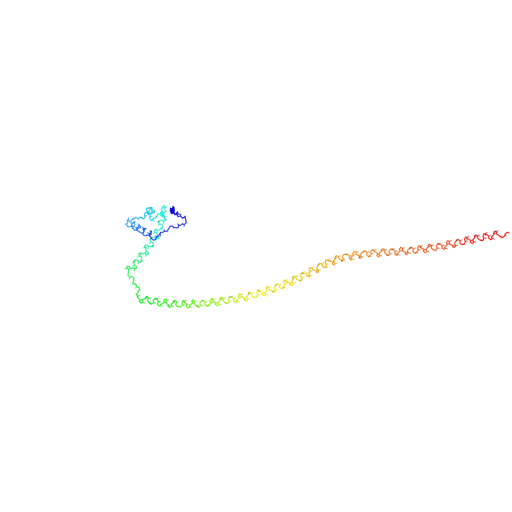,50,50,53,52,49,52,52,52,51,52,52,50,52,55,50,53,53,51,50,58,49,52,54,50,51,54,50,51,53,50,50,52,54,48,52,56,51,49,53,58,50,59,69,69,68,79,118

Organism: NCBI:txid129364